Protein AF-A0A7S2LT55-F1 (afdb_monomer)

Nearest PDB structures (foldseek):
  4bwy-assembly1_H  TM=3.904E-01  e=9.537E+00  Pseudomonas phage phi8
  7a41-assembly1_A  TM=3.047E-01  e=5.004E+00  Homo sapiens
  7ak1-assembly1_A  TM=3.039E-01  e=8.994E+00  Homo sapiens
  6f7i-assembly1_A  TM=3.075E-01  e=8.994E+00  Homo sapiens

Sequence (227 aa):
ELIYSERFVLLVERMAAAPAQAAALHREEWTEPLLAVAGDTINSNLVNGLTKILQSVGLGFVSNQILLLGYMWKTGLTWTNNVKLILEATGGLDESVTLGSPVMPWAEGKAWLVAHTLFTPSADSERPVYLVDKPDPWKYVTQRVAGSPGASATTPACYSYVLGSAKASAPVPYVSASALPPDAQWVSQGILRSWCPCWSFKLTASARVGDFSTNEQGAADLPVVSC

Organism: NCBI:txid1333877

Foldseek 3Di:
DLLPFPLSVVLVVVCVVPVVCNVVSCCVQQQVLLVVVLVVVPPDPVLVVVCVVCVVVVNNVCSSVSSLVVSCVRVVDDPVNSVQSSCCRRRVDHPVPDDVDAGDPVQAQDKDKDKDKDFADAPVDWDWDAPDPDDDVQWTKTKHKYDPPTDHTIFIFIFIDHPPDPDDDRPDFRGPCPRDPQAIKIWIWTWHDDPPNVDIDIDIDIDGVRGCVVVVVVVVPDPPPDD

Solvent-accessible surface area (backbone atoms only — not comparable to full-atom values): 12965 Å² total; per-residue (Å²): 112,59,82,73,16,67,61,39,47,54,51,52,53,50,28,69,76,35,64,95,46,26,70,58,53,46,38,63,60,40,47,45,43,44,48,50,69,32,49,80,74,56,85,40,74,65,59,57,48,51,38,52,54,33,44,74,72,74,40,52,82,50,36,63,56,49,47,49,52,52,35,33,66,74,71,66,51,48,72,69,56,47,52,48,50,46,35,33,51,35,27,68,44,55,92,83,62,62,86,86,55,84,63,43,79,92,50,42,76,38,79,44,74,51,75,48,75,40,80,28,26,21,61,91,41,77,44,79,43,57,85,48,100,57,90,42,98,51,38,35,31,34,39,26,25,40,45,79,91,34,46,94,44,61,36,72,28,27,53,34,43,34,46,86,49,96,77,62,69,54,82,49,65,51,34,56,69,81,71,50,52,89,77,22,28,43,38,40,42,28,42,42,54,46,95,51,85,89,48,57,48,76,4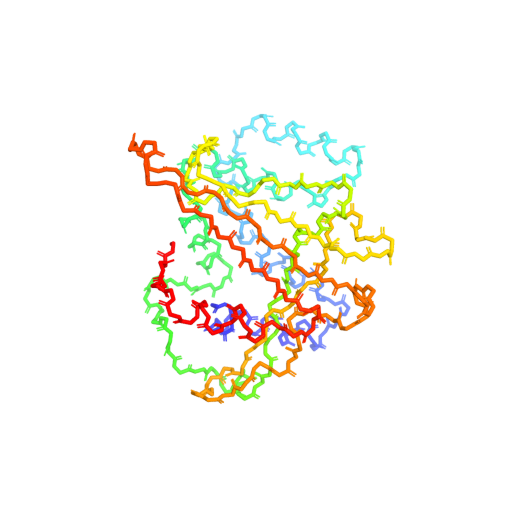5,78,49,73,35,50,69,69,48,54,64,76,60,50,60,60,54,73,73,46,80,85,76,80,127

Structure (mmCIF, N/CA/C/O backbone):
data_AF-A0A7S2LT55-F1
#
_entry.id   AF-A0A7S2LT55-F1
#
loop_
_atom_site.group_PDB
_atom_site.id
_atom_site.type_symbol
_atom_site.label_atom_id
_atom_site.label_alt_id
_atom_site.label_comp_id
_atom_site.label_asym_id
_atom_site.label_entity_id
_atom_site.label_seq_id
_atom_site.pdbx_PDB_ins_code
_atom_site.Cartn_x
_atom_site.Cartn_y
_atom_site.Cartn_z
_atom_site.occupancy
_atom_site.B_iso_or_equiv
_atom_site.auth_seq_id
_atom_site.auth_comp_id
_atom_site.auth_asym_id
_atom_site.auth_atom_id
_atom_site.pdbx_PDB_model_num
ATOM 1 N N . GLU A 1 1 ? -2.482 -2.851 9.936 1.00 60.31 1 GLU A N 1
ATOM 2 C CA . GLU A 1 1 ? -3.233 -2.293 11.084 1.00 60.31 1 GLU A CA 1
ATOM 3 C C . GLU A 1 1 ? -4.712 -2.650 11.053 1.00 60.31 1 GLU A C 1
ATOM 5 O O . GLU A 1 1 ? -5.172 -3.241 12.011 1.00 60.31 1 GLU A O 1
ATOM 10 N N . LEU A 1 2 ? -5.440 -2.431 9.952 1.00 69.94 2 LEU A N 1
ATOM 11 C CA . LEU A 1 2 ? -6.881 -2.756 9.859 1.00 69.94 2 LEU A CA 1
ATOM 12 C C . LEU A 1 2 ? -7.246 -4.224 10.125 1.00 69.94 2 LEU A C 1
ATOM 14 O O . LEU A 1 2 ? -8.321 -4.525 10.621 1.00 69.94 2 LEU A O 1
ATOM 18 N N . ILE A 1 3 ? -6.317 -5.133 9.853 1.00 65.44 3 ILE A N 1
ATOM 19 C CA . ILE A 1 3 ? -6.382 -6.560 10.202 1.00 65.44 3 ILE A CA 1
ATOM 20 C C . ILE A 1 3 ? -6.466 -6.837 11.715 1.00 65.44 3 ILE A C 1
ATOM 22 O O . ILE A 1 3 ? -6.852 -7.930 12.118 1.00 65.44 3 ILE A O 1
ATOM 26 N N . TYR A 1 4 ? -6.103 -5.860 12.545 1.00 66.44 4 TYR A N 1
ATOM 27 C CA . TYR A 1 4 ? -6.198 -5.911 14.003 1.00 66.44 4 TYR A CA 1
ATOM 28 C C . TYR A 1 4 ? -7.427 -5.143 14.524 1.00 66.44 4 TYR A C 1
ATOM 30 O O . TYR A 1 4 ? -7.672 -5.132 15.724 1.00 66.44 4 TYR A O 1
ATOM 38 N N . SER A 1 5 ? -8.212 -4.509 13.643 1.00 78.94 5 SER A N 1
ATOM 39 C CA . SER A 1 5 ? -9.431 -3.783 14.009 1.00 78.94 5 SER A CA 1
ATOM 40 C C . SER A 1 5 ? -10.638 -4.714 13.973 1.00 78.94 5 SER A C 1
ATOM 42 O O . SER A 1 5 ? -11.102 -5.090 12.898 1.00 78.94 5 SER A O 1
ATOM 44 N N . GLU A 1 6 ? -11.198 -5.036 15.139 1.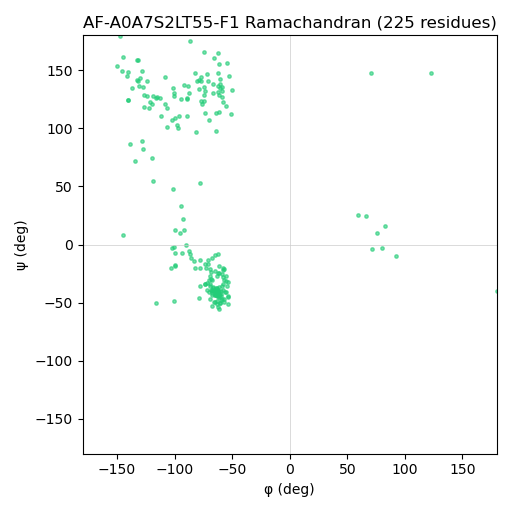00 82.12 6 GLU A N 1
ATOM 45 C CA . GLU A 1 6 ? -12.462 -5.782 15.233 1.00 82.12 6 GLU A CA 1
ATOM 46 C C . GLU A 1 6 ? -13.583 -5.089 14.441 1.00 82.12 6 GLU A C 1
ATOM 48 O O . GLU A 1 6 ? -14.317 -5.734 13.693 1.00 82.12 6 GLU A O 1
ATOM 53 N N . ARG A 1 7 ? -13.649 -3.753 14.510 1.00 85.06 7 ARG A N 1
ATOM 54 C CA . ARG A 1 7 ? -14.621 -2.946 13.763 1.00 85.06 7 ARG A CA 1
ATOM 55 C C . ARG A 1 7 ? -14.492 -3.134 12.250 1.00 85.06 7 ARG A C 1
ATOM 57 O O . ARG A 1 7 ? -15.495 -3.343 11.572 1.00 85.06 7 ARG A O 1
ATOM 64 N N . PHE A 1 8 ? -13.274 -3.072 11.711 1.00 85.00 8 PHE A N 1
ATOM 65 C CA . PHE A 1 8 ? -13.051 -3.260 10.277 1.00 85.00 8 PHE A CA 1
ATOM 66 C C . PHE A 1 8 ? -13.358 -4.693 9.833 1.00 85.00 8 PHE A C 1
ATOM 68 O O . PHE A 1 8 ? -13.904 -4.906 8.753 1.00 85.00 8 PHE A O 1
ATOM 75 N N . VAL A 1 9 ? -13.052 -5.678 10.675 1.00 82.81 9 VAL A N 1
ATOM 76 C CA . VAL A 1 9 ? -13.352 -7.089 10.404 1.00 82.81 9 VAL A CA 1
ATOM 77 C C . VAL A 1 9 ? -14.849 -7.317 10.300 1.00 82.81 9 VAL A C 1
ATOM 79 O O . VAL A 1 9 ? -15.304 -7.870 9.301 1.00 82.81 9 VAL A O 1
ATOM 82 N N . LEU A 1 10 ? -15.618 -6.811 11.264 1.00 87.44 10 LEU A N 1
ATOM 83 C CA . LEU A 1 10 ? -17.078 -6.889 11.241 1.00 87.44 10 LEU A CA 1
ATOM 84 C C . LEU A 1 10 ? -17.665 -6.228 9.987 1.00 87.44 10 LEU A C 1
ATOM 86 O O . LEU A 1 10 ? -18.603 -6.762 9.392 1.00 87.44 10 LEU A O 1
ATOM 90 N N . LEU A 1 11 ? -17.098 -5.101 9.544 1.00 89.12 11 LEU A N 1
ATOM 91 C CA . LEU A 1 11 ? -17.487 -4.468 8.284 1.00 89.12 11 LEU A CA 1
ATOM 92 C C . LEU A 1 11 ? -17.244 -5.405 7.089 1.00 89.12 11 LEU A C 1
ATOM 94 O O . LEU A 1 11 ? -18.155 -5.628 6.291 1.00 89.12 11 LEU A O 1
ATOM 98 N N . VAL A 1 12 ? -16.049 -5.992 6.973 1.00 84.88 12 VAL A N 1
ATOM 99 C CA . VAL A 1 12 ? -15.711 -6.922 5.881 1.00 84.88 12 VAL A CA 1
ATOM 100 C C . VAL A 1 12 ? -16.617 -8.156 5.897 1.00 84.88 12 VAL A C 1
ATOM 102 O O . VAL A 1 12 ? -17.120 -8.557 4.847 1.00 84.88 12 VAL A O 1
ATOM 105 N N . GLU A 1 13 ? -16.876 -8.736 7.069 1.00 86.50 13 GLU A N 1
ATOM 106 C CA . GLU A 1 13 ? -17.772 -9.885 7.224 1.00 86.50 13 GLU A CA 1
ATOM 107 C C . GLU A 1 13 ? -19.204 -9.551 6.793 1.00 86.50 13 GLU A C 1
ATOM 109 O O . GLU A 1 13 ? -19.826 -10.319 6.057 1.00 86.50 13 GLU A O 1
ATOM 114 N N . ARG A 1 14 ? -19.718 -8.371 7.162 1.00 90.56 14 ARG A N 1
ATOM 115 C CA . ARG A 1 14 ? -21.051 -7.908 6.744 1.00 90.56 14 ARG A CA 1
ATOM 116 C C . ARG A 1 14 ? -21.127 -7.629 5.246 1.00 90.56 14 ARG A C 1
ATOM 118 O O . ARG A 1 14 ? -22.116 -7.994 4.612 1.00 90.56 14 ARG A O 1
ATOM 125 N N . MET A 1 15 ? -20.084 -7.043 4.660 1.00 91.94 15 MET A N 1
ATOM 126 C CA . MET A 1 15 ? -19.990 -6.852 3.209 1.00 91.94 15 MET A CA 1
ATOM 127 C C . MET A 1 15 ? -19.963 -8.192 2.464 1.00 91.94 15 MET A C 1
ATOM 129 O O . MET A 1 15 ? -20.615 -8.328 1.429 1.00 91.94 15 MET A O 1
ATOM 133 N N . ALA A 1 16 ? -19.248 -9.187 2.995 1.00 83.56 16 ALA A N 1
ATOM 134 C CA . ALA A 1 16 ? -19.194 -10.531 2.426 1.00 83.56 16 ALA A CA 1
ATOM 135 C C . ALA A 1 16 ? -20.536 -11.272 2.558 1.00 83.56 16 ALA A C 1
ATOM 137 O O . ALA A 1 16 ? -20.953 -11.951 1.620 1.00 83.56 16 ALA A O 1
ATOM 138 N N . ALA A 1 17 ? -21.235 -11.110 3.686 1.00 90.31 17 ALA A N 1
ATOM 139 C CA . ALA A 1 17 ? -22.559 -11.686 3.912 1.00 90.31 17 ALA A CA 1
ATOM 140 C C . ALA A 1 17 ? -23.654 -11.039 3.041 1.00 90.31 17 ALA A C 1
ATOM 142 O O . ALA A 1 17 ? -24.639 -11.697 2.705 1.00 90.31 17 ALA A O 1
ATOM 143 N N . ALA A 1 18 ? -23.484 -9.771 2.643 1.00 94.19 18 ALA A N 1
ATOM 144 C CA . ALA A 1 18 ? -24.434 -9.035 1.810 1.00 94.19 18 ALA A CA 1
ATOM 145 C C . ALA A 1 18 ? -23.750 -8.264 0.656 1.00 94.19 18 ALA A C 1
ATOM 147 O O . ALA A 1 18 ? -23.744 -7.028 0.660 1.00 94.19 18 ALA A O 1
ATOM 148 N N . PRO A 1 19 ? -23.246 -8.945 -0.397 1.00 91.88 19 PRO A N 1
ATOM 149 C CA . PRO A 1 19 ? -22.471 -8.302 -1.466 1.00 91.88 19 PRO A CA 1
ATOM 150 C C . PRO A 1 19 ? -23.209 -7.170 -2.193 1.00 91.88 19 PRO A C 1
ATOM 152 O O . PRO A 1 19 ? -22.604 -6.164 -2.555 1.00 91.88 19 PRO A O 1
ATOM 155 N N . ALA A 1 20 ? -24.532 -7.286 -2.357 1.00 91.88 20 ALA A N 1
ATOM 156 C CA . ALA A 1 20 ? -25.362 -6.243 -2.968 1.00 91.88 20 ALA A CA 1
ATOM 157 C C . ALA A 1 20 ? -25.416 -4.942 -2.140 1.00 91.88 20 ALA A C 1
ATOM 159 O O . ALA A 1 20 ? -25.696 -3.878 -2.685 1.00 91.88 20 ALA A O 1
ATOM 160 N N . GLN A 1 21 ? -25.140 -5.020 -0.834 1.00 94.81 21 GLN A N 1
ATOM 161 C CA . GLN A 1 21 ? -25.102 -3.883 0.089 1.00 94.81 21 GLN A CA 1
ATOM 162 C C . GLN A 1 21 ? -23.670 -3.442 0.414 1.00 94.81 21 GLN A C 1
ATOM 164 O O . GLN A 1 21 ? -23.487 -2.444 1.106 1.00 94.81 21 GLN A O 1
ATOM 169 N N . ALA A 1 22 ? -22.648 -4.138 -0.095 1.00 86.75 22 ALA A N 1
ATOM 170 C CA . ALA A 1 22 ? -21.258 -3.921 0.292 1.00 86.75 22 ALA A CA 1
ATOM 171 C C . ALA A 1 22 ? -20.804 -2.465 0.095 1.00 86.75 22 ALA A C 1
ATOM 173 O O . ALA A 1 22 ? -20.149 -1.893 0.962 1.00 86.75 22 ALA A O 1
ATOM 174 N N . ALA A 1 23 ? -21.206 -1.836 -1.013 1.00 83.38 23 ALA A N 1
ATOM 175 C CA . ALA A 1 23 ? -20.890 -0.436 -1.281 1.00 83.38 23 ALA A CA 1
ATOM 176 C C . ALA A 1 23 ? -21.553 0.531 -0.281 1.00 83.38 23 ALA A C 1
ATOM 178 O O . ALA A 1 23 ? -20.926 1.508 0.125 1.00 83.38 23 ALA A O 1
ATOM 179 N N . ALA A 1 24 ? -22.800 0.261 0.123 1.00 90.19 24 ALA A N 1
ATOM 180 C CA . ALA A 1 24 ? -23.516 1.078 1.102 1.00 90.19 24 ALA A CA 1
ATOM 181 C C . ALA A 1 24 ? -22.897 0.927 2.499 1.00 90.19 24 ALA A C 1
ATOM 183 O O . ALA A 1 24 ? -22.569 1.931 3.120 1.00 90.19 24 ALA A O 1
ATOM 184 N N . LEU A 1 25 ? -22.626 -0.313 2.920 1.00 92.06 25 LEU A N 1
ATOM 185 C CA . LEU A 1 25 ? -21.965 -0.624 4.191 1.00 92.06 25 LEU A CA 1
ATOM 186 C C . LEU A 1 25 ? -20.580 0.028 4.290 1.00 92.06 25 LEU A C 1
ATOM 188 O O . LEU A 1 25 ? -20.268 0.692 5.273 1.00 92.06 25 LEU A O 1
ATOM 192 N N . HIS A 1 26 ? -19.756 -0.091 3.243 1.00 91.44 26 HIS A N 1
ATOM 193 C CA . HIS A 1 26 ? -18.446 0.562 3.209 1.00 91.44 26 HIS A CA 1
ATOM 194 C C . HIS A 1 26 ? -18.566 2.090 3.256 1.00 91.44 26 HIS A C 1
ATOM 196 O O . HIS A 1 26 ? -17.758 2.783 3.878 1.00 91.44 26 HIS A O 1
ATOM 202 N N . ARG A 1 27 ? -19.561 2.663 2.578 1.00 87.38 27 ARG A N 1
ATOM 203 C CA . ARG A 1 27 ? -19.780 4.106 2.635 1.00 87.38 27 ARG A CA 1
ATOM 204 C C . ARG A 1 27 ? -20.119 4.553 4.057 1.00 87.38 27 ARG A C 1
ATOM 206 O O . ARG A 1 27 ? -19.430 5.429 4.568 1.00 87.38 27 ARG A O 1
ATOM 213 N N . GLU A 1 28 ? -21.122 3.934 4.663 1.00 92.38 28 GLU A N 1
ATOM 214 C CA . GLU A 1 28 ? -21.649 4.278 5.986 1.00 92.38 28 GLU A CA 1
ATOM 215 C C . GLU A 1 28 ? -20.605 4.092 7.094 1.00 92.38 28 GLU A C 1
ATOM 217 O O . GLU A 1 28 ? -20.420 4.965 7.934 1.00 92.38 28 GLU A O 1
ATOM 222 N N . GLU A 1 29 ? -19.875 2.976 7.090 1.00 90.88 29 GLU A N 1
ATOM 223 C CA . GLU A 1 29 ? -19.061 2.593 8.252 1.00 90.88 29 GLU A CA 1
ATOM 224 C C . GLU A 1 29 ? -17.579 2.941 8.123 1.00 90.88 29 GLU A C 1
ATOM 226 O O . GLU A 1 29 ? -16.879 2.996 9.136 1.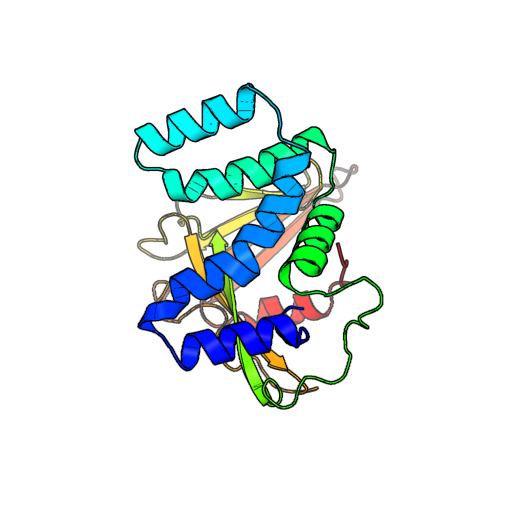00 90.88 29 GLU A O 1
ATOM 231 N N . TRP A 1 30 ? -17.107 3.205 6.901 1.00 88.12 30 TRP A N 1
ATOM 232 C CA . TRP A 1 30 ? -15.717 3.570 6.628 1.00 88.12 30 TRP A CA 1
ATOM 233 C C . TRP A 1 30 ? -15.578 4.984 6.067 1.00 88.12 30 TRP A C 1
ATOM 235 O O . TRP A 1 30 ? -14.774 5.780 6.546 1.00 88.12 30 TRP A O 1
ATOM 245 N N . THR A 1 31 ? -16.357 5.315 5.037 1.00 84.75 31 THR A N 1
ATOM 246 C CA . THR A 1 31 ? -16.153 6.564 4.287 1.00 84.75 31 THR A CA 1
ATOM 247 C C . THR A 1 31 ? -16.735 7.769 5.023 1.00 84.75 31 THR A C 1
ATOM 249 O O . THR A 1 31 ? -16.070 8.793 5.139 1.00 84.75 31 THR A O 1
ATOM 252 N N . GLU A 1 32 ? -17.958 7.662 5.536 1.00 87.12 32 GLU A N 1
ATOM 253 C CA . GLU A 1 32 ? -18.649 8.759 6.218 1.00 87.12 32 GLU A CA 1
ATOM 254 C C . GLU A 1 32 ? -17.986 9.177 7.540 1.00 87.12 32 GLU A C 1
ATOM 256 O O . GLU A 1 32 ? -17.830 10.382 7.727 1.00 87.12 32 GLU A O 1
ATOM 261 N N . PRO A 1 33 ? -17.480 8.270 8.402 1.00 87.81 33 PRO A N 1
ATOM 262 C CA . PRO A 1 33 ? -16.717 8.659 9.589 1.00 87.81 33 PRO A CA 1
ATOM 263 C C . PRO A 1 33 ? -15.460 9.462 9.247 1.00 87.81 33 PRO A C 1
ATOM 265 O O . PRO A 1 33 ? -15.197 10.491 9.863 1.00 87.81 33 PRO A O 1
ATOM 268 N N . LEU A 1 34 ? -14.716 9.048 8.216 1.00 83.12 34 LEU A N 1
ATOM 269 C CA . LEU A 1 34 ? -13.543 9.790 7.752 1.00 83.12 34 LEU A CA 1
ATOM 270 C C . LEU A 1 34 ? -13.926 11.175 7.212 1.00 83.12 34 LEU A C 1
ATOM 272 O O . LEU A 1 34 ? -13.269 12.176 7.506 1.00 83.12 34 LEU A O 1
ATOM 276 N N . LEU A 1 35 ? -15.004 11.240 6.428 1.00 80.69 35 LEU A N 1
ATOM 277 C CA . LEU A 1 35 ? -15.515 12.499 5.895 1.00 80.69 35 LEU A CA 1
ATOM 278 C C . LEU A 1 35 ? -16.080 13.411 6.984 1.00 80.69 35 LEU A C 1
ATOM 280 O O . LEU A 1 35 ? -15.983 14.620 6.822 1.00 80.69 35 LEU A O 1
ATOM 284 N N . ALA A 1 36 ? -16.629 12.880 8.077 1.00 83.38 36 ALA A N 1
ATOM 285 C CA . ALA A 1 36 ? -17.110 13.677 9.202 1.00 83.38 36 ALA A CA 1
ATOM 286 C C . ALA A 1 36 ? -15.954 14.421 9.887 1.00 83.38 36 ALA A C 1
ATOM 288 O O . ALA A 1 36 ? -16.048 15.625 10.117 1.00 83.38 36 ALA A O 1
ATOM 289 N N . VAL A 1 37 ? -14.818 13.743 10.096 1.00 77.38 37 VAL A N 1
ATOM 290 C CA . VAL A 1 37 ? -13.612 14.363 10.672 1.00 77.38 37 VAL A CA 1
ATOM 291 C C . VAL A 1 37 ? -13.066 15.484 9.777 1.00 77.38 37 VAL A C 1
ATOM 293 O O . VAL A 1 37 ? -12.678 16.553 10.254 1.00 77.38 37 VAL A O 1
ATOM 296 N N . ALA A 1 38 ? -13.079 15.270 8.461 1.00 72.31 38 ALA A N 1
ATOM 297 C CA . ALA A 1 38 ? -12.711 16.294 7.488 1.00 72.31 38 ALA A CA 1
ATOM 298 C C . ALA A 1 38 ? -13.759 17.428 7.400 1.00 72.31 38 ALA A C 1
ATOM 300 O O . ALA A 1 38 ? -13.405 18.605 7.305 1.00 72.31 38 ALA A O 1
ATOM 301 N N . GLY A 1 39 ? -15.047 17.091 7.441 1.00 65.94 39 GLY A N 1
ATOM 302 C CA . GLY A 1 39 ? -16.183 17.970 7.159 1.00 65.94 39 GLY A CA 1
ATOM 303 C C . GLY A 1 39 ? -16.302 19.151 8.116 1.00 65.94 39 GLY A C 1
ATOM 304 O O . GLY A 1 39 ? -16.467 20.282 7.657 1.00 65.94 39 GLY A O 1
ATOM 305 N N . ASP A 1 40 ? -16.096 18.927 9.415 1.00 65.06 40 ASP A N 1
ATOM 306 C CA . ASP A 1 40 ? -16.160 19.991 10.430 1.00 65.06 40 ASP A CA 1
ATOM 307 C C . ASP A 1 40 ? -15.098 21.077 10.214 1.00 65.06 40 ASP A C 1
ATOM 309 O O . ASP A 1 40 ? -15.269 22.245 10.574 1.00 65.06 40 ASP A O 1
ATOM 313 N N . THR A 1 41 ? -14.002 20.719 9.549 1.00 58.72 41 THR A N 1
ATOM 314 C CA . THR A 1 41 ? -12.867 21.616 9.336 1.00 58.72 41 THR A CA 1
ATOM 315 C C . THR A 1 41 ? -12.873 22.244 7.942 1.00 58.72 41 THR A C 1
ATOM 317 O O . THR A 1 41 ? -12.268 23.302 7.737 1.00 58.72 41 THR A O 1
ATOM 320 N N . ILE A 1 42 ? -13.603 21.675 6.980 1.00 59.38 42 ILE A N 1
ATOM 321 C CA . ILE A 1 42 ? -13.668 22.144 5.589 1.00 59.38 42 ILE A CA 1
ATOM 322 C C . ILE A 1 42 ? -14.958 22.940 5.311 1.00 59.38 42 ILE A C 1
ATOM 324 O O . ILE A 1 42 ? -15.593 22.814 4.272 1.00 59.38 42 ILE A O 1
ATOM 328 N N . ASN A 1 43 ? -15.315 23.889 6.175 1.00 60.25 43 ASN A N 1
ATOM 329 C CA . ASN A 1 43 ? -16.222 24.981 5.786 1.00 60.25 43 ASN A CA 1
ATOM 330 C C . ASN A 1 43 ? -15.478 26.052 4.962 1.00 60.25 43 ASN A C 1
ATOM 332 O O . ASN A 1 43 ? -15.456 27.231 5.307 1.00 60.25 43 ASN A O 1
ATOM 336 N N . SER A 1 44 ? -14.787 25.645 3.890 1.00 62.84 44 SER A N 1
ATOM 337 C CA . SER A 1 44 ? -14.067 26.565 3.003 1.00 62.84 44 SER A CA 1
ATOM 338 C C . SER A 1 44 ? -14.725 26.601 1.624 1.00 62.84 44 SER A C 1
ATOM 340 O O . SER A 1 44 ? -14.918 25.578 0.963 1.00 62.84 44 SER A O 1
ATOM 342 N N . ASN A 1 45 ? -15.059 27.809 1.164 1.00 68.56 45 ASN A N 1
ATOM 343 C CA . ASN A 1 45 ? -15.635 28.044 -0.164 1.00 68.56 45 ASN A CA 1
ATOM 344 C C . ASN A 1 45 ? -14.762 27.467 -1.295 1.00 68.56 45 ASN A C 1
ATOM 346 O O . ASN A 1 45 ? -15.283 27.088 -2.342 1.00 68.56 45 ASN A O 1
ATOM 350 N N . LEU A 1 46 ? -13.448 27.356 -1.066 1.00 65.06 46 LEU A N 1
ATOM 351 C CA . LEU A 1 46 ? -12.483 26.804 -2.013 1.00 65.06 46 LEU A CA 1
ATOM 352 C C . LEU A 1 46 ? -12.720 25.309 -2.267 1.00 65.06 46 LEU A C 1
ATOM 354 O O . LEU A 1 46 ? -12.805 24.888 -3.419 1.00 65.06 46 LEU A O 1
ATOM 358 N N . VAL A 1 47 ? -12.862 24.506 -1.208 1.00 66.38 47 VAL A N 1
ATOM 359 C CA . VAL A 1 47 ? -13.014 23.050 -1.349 1.00 66.38 47 VAL A CA 1
ATOM 360 C C . VAL A 1 47 ? -14.406 22.688 -1.864 1.00 66.38 47 VAL A C 1
ATOM 362 O O . VAL A 1 47 ? -14.541 21.791 -2.696 1.00 66.38 47 VAL A O 1
ATOM 365 N N . ASN A 1 48 ? -15.427 23.453 -1.474 1.00 70.69 48 ASN A N 1
ATOM 366 C CA . ASN A 1 48 ? -16.764 23.337 -2.055 1.00 70.69 48 ASN A CA 1
ATOM 367 C C . ASN A 1 48 ? -16.771 23.691 -3.554 1.00 70.69 48 ASN A C 1
ATOM 369 O O . ASN A 1 48 ? -17.453 23.031 -4.338 1.00 70.69 48 ASN A O 1
ATOM 373 N N . GLY A 1 49 ? -15.989 24.694 -3.971 1.00 70.12 49 GLY A N 1
ATOM 374 C CA . GLY A 1 49 ? -15.807 25.055 -5.380 1.00 70.12 49 GLY A CA 1
ATOM 375 C C . GLY A 1 49 ? -15.105 23.960 -6.188 1.00 70.12 49 GLY A C 1
ATOM 376 O O . GLY A 1 49 ? -15.617 23.536 -7.222 1.00 70.12 49 GLY A O 1
ATOM 377 N N . LEU A 1 50 ? -13.980 23.445 -5.686 1.00 69.06 50 LEU A N 1
ATOM 378 C CA . LEU A 1 50 ? -13.225 22.351 -6.310 1.00 69.06 50 LEU A CA 1
ATOM 379 C C . LEU A 1 50 ? -14.056 21.067 -6.415 1.00 69.06 50 LEU A C 1
ATOM 381 O O . LEU A 1 50 ? -14.096 20.448 -7.474 1.00 69.06 50 LEU A O 1
ATOM 385 N N . THR A 1 51 ? -14.784 20.710 -5.356 1.00 69.62 51 THR A N 1
ATOM 386 C CA . THR A 1 51 ? -15.672 19.538 -5.342 1.00 69.62 51 THR A CA 1
ATOM 387 C C . THR A 1 51 ? -16.756 19.638 -6.413 1.00 69.62 51 THR A C 1
ATOM 389 O O . THR A 1 51 ? -16.965 18.681 -7.157 1.00 69.62 51 THR A O 1
ATOM 392 N N . LYS A 1 52 ? -17.396 20.806 -6.560 1.00 75.88 52 LYS A N 1
ATOM 393 C CA . LYS A 1 52 ? -18.405 21.041 -7.607 1.00 75.88 52 LYS A CA 1
ATOM 394 C C . LYS A 1 52 ? -17.823 20.938 -9.018 1.00 75.88 52 LYS A C 1
ATOM 396 O O . LYS A 1 52 ? -18.471 20.364 -9.888 1.00 75.88 52 LYS A O 1
ATOM 401 N N . ILE A 1 53 ? -16.609 21.450 -9.239 1.00 74.62 53 ILE A N 1
ATOM 402 C CA . ILE A 1 53 ? -15.911 21.347 -10.532 1.00 74.62 53 ILE A CA 1
ATOM 403 C C . ILE A 1 53 ? -15.575 19.886 -10.855 1.00 74.62 53 ILE A C 1
ATOM 405 O O . ILE A 1 53 ? -15.783 19.432 -11.972 1.00 74.62 53 ILE A O 1
ATOM 409 N N . LEU A 1 54 ? -15.087 19.117 -9.883 1.00 74.88 54 LEU A N 1
ATOM 410 C CA . LEU A 1 54 ? -14.736 17.709 -10.096 1.00 74.88 54 LE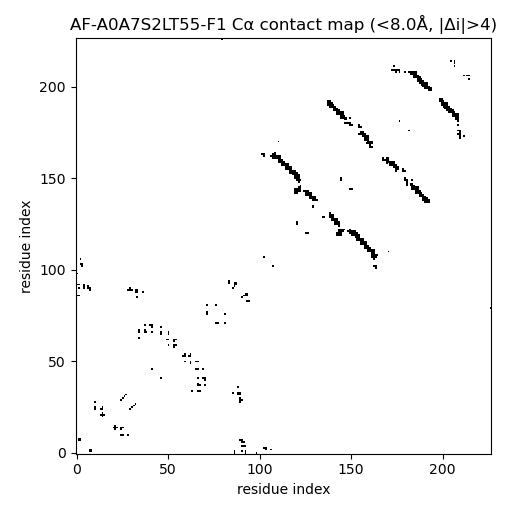U A CA 1
ATOM 411 C C . LEU A 1 54 ? -15.964 16.849 -10.372 1.00 74.88 54 LEU A C 1
ATOM 413 O O . LEU A 1 54 ? -15.929 15.974 -11.234 1.00 74.88 54 LEU A O 1
ATOM 417 N N . GLN A 1 55 ? -17.064 17.125 -9.674 1.00 76.88 55 GLN A N 1
ATOM 418 C CA . GLN A 1 55 ? -18.344 16.483 -9.942 1.00 76.88 55 GLN A CA 1
ATOM 419 C C . GLN A 1 55 ? -18.857 16.821 -11.347 1.00 76.88 55 GLN A C 1
ATOM 421 O O . GLN A 1 55 ? -19.327 15.920 -12.040 1.00 76.88 55 GLN A O 1
ATOM 426 N N . SER A 1 56 ? -18.717 18.072 -11.807 1.00 77.88 56 SER A N 1
ATOM 427 C CA . SER A 1 56 ? -19.183 18.472 -13.141 1.00 77.88 56 SER A CA 1
ATOM 428 C C . SER A 1 56 ? -18.371 17.868 -14.292 1.00 77.88 56 SER A C 1
ATOM 430 O O . SER A 1 56 ? -18.901 17.754 -15.395 1.00 77.88 56 SER A O 1
ATOM 432 N N . VAL A 1 57 ? -17.132 17.423 -14.048 1.00 80.56 57 VAL A N 1
ATOM 433 C CA . VAL A 1 57 ? -16.296 16.710 -15.038 1.00 80.56 57 VAL A CA 1
ATOM 434 C C . VAL A 1 57 ? -16.289 15.185 -14.858 1.00 80.56 57 VAL A C 1
ATOM 436 O O . VAL A 1 57 ? -15.458 14.497 -15.446 1.00 80.56 57 VAL A O 1
ATOM 439 N N . GLY A 1 58 ? -17.196 14.631 -14.044 1.00 72.38 58 GLY A N 1
ATOM 440 C CA . GLY A 1 58 ? -17.318 13.181 -13.840 1.00 72.38 58 GLY A CA 1
ATOM 441 C C . GLY A 1 58 ? -16.235 12.559 -12.947 1.00 72.38 58 GLY A C 1
ATOM 442 O O . GLY A 1 58 ? -16.164 11.340 -12.821 1.00 72.38 58 GLY A O 1
ATOM 443 N N . LEU A 1 59 ? -15.420 13.373 -12.272 1.00 73.81 59 LEU A N 1
ATOM 444 C CA . LEU A 1 59 ? -14.371 12.947 -11.337 1.00 73.81 59 LEU A CA 1
ATOM 445 C C . LEU A 1 59 ? -14.863 12.938 -9.881 1.00 73.81 59 LEU A C 1
ATOM 447 O O . LEU A 1 59 ? -14.100 13.189 -8.949 1.00 73.81 59 LEU A O 1
ATOM 451 N N . GLY A 1 60 ? -16.143 12.625 -9.662 1.00 65.25 60 GLY A N 1
ATOM 452 C CA . GLY A 1 60 ? -16.752 12.592 -8.327 1.00 65.25 60 GLY A CA 1
ATOM 453 C C . GLY A 1 60 ? -16.071 11.617 -7.357 1.00 65.25 60 GLY A C 1
ATOM 454 O O . GLY A 1 60 ? -16.079 11.848 -6.158 1.00 65.25 60 GLY A O 1
ATOM 455 N N . PHE A 1 61 ? -15.400 10.571 -7.845 1.00 64.88 61 PHE A N 1
ATOM 456 C CA . PHE A 1 61 ? -14.620 9.671 -6.985 1.00 64.88 61 PHE A CA 1
ATOM 457 C C . PHE A 1 61 ? -13.370 10.344 -6.382 1.00 64.88 61 PHE A C 1
ATOM 459 O O . PHE A 1 61 ? -12.892 9.936 -5.325 1.00 64.88 61 PHE A O 1
ATOM 466 N N . VAL A 1 62 ? -12.854 11.398 -7.023 1.00 67.69 62 VAL A N 1
ATOM 467 C CA . VAL A 1 62 ? -11.682 12.159 -6.566 1.00 67.69 62 VAL A CA 1
ATOM 468 C C . VAL A 1 62 ? -12.073 13.192 -5.505 1.00 67.69 62 VAL A C 1
ATOM 470 O O . VAL A 1 62 ? -11.227 13.614 -4.718 1.00 67.69 62 VAL A O 1
ATOM 473 N N . SER A 1 63 ? -13.352 13.583 -5.417 1.00 68.81 63 SER A N 1
ATOM 474 C CA . SER A 1 63 ? -13.773 14.637 -4.485 1.00 68.81 63 SER A CA 1
ATOM 475 C C . SER A 1 63 ? -13.515 14.276 -3.024 1.00 68.81 63 SER A C 1
ATOM 477 O O . SER A 1 63 ? -13.089 15.135 -2.260 1.00 68.81 63 SER A O 1
ATOM 479 N N . ASN A 1 64 ? -13.690 13.007 -2.643 1.00 68.25 64 ASN A N 1
ATOM 480 C CA . ASN A 1 64 ? -13.424 12.552 -1.274 1.00 68.25 64 ASN A CA 1
ATOM 481 C C . ASN A 1 64 ? -11.929 12.619 -0.929 1.00 68.25 64 ASN A C 1
ATOM 483 O O . ASN A 1 64 ? -11.570 13.021 0.175 1.00 68.25 64 ASN A O 1
ATOM 487 N N . GLN A 1 65 ? -11.050 12.299 -1.886 1.00 70.06 65 GLN A N 1
ATOM 488 C CA . GLN A 1 65 ? -9.605 12.441 -1.687 1.00 70.06 65 GLN A CA 1
ATOM 489 C C . GLN A 1 65 ? -9.188 13.911 -1.606 1.00 70.06 65 GLN A C 1
ATOM 491 O O . GLN A 1 65 ? -8.321 14.265 -0.816 1.00 70.06 65 GLN A O 1
ATOM 496 N N . ILE A 1 66 ? -9.836 14.785 -2.374 1.00 72.50 66 ILE A N 1
ATOM 497 C CA . ILE A 1 66 ? -9.557 16.224 -2.355 1.00 72.50 66 ILE A CA 1
ATOM 498 C C . ILE A 1 66 ? -10.063 16.892 -1.078 1.00 72.50 66 ILE A C 1
ATOM 500 O O . ILE A 1 66 ? -9.401 17.800 -0.578 1.00 72.50 66 ILE A O 1
ATOM 504 N N . LEU A 1 67 ? -11.168 16.414 -0.501 1.00 72.38 67 LEU A N 1
ATOM 505 C CA . LEU A 1 67 ? -11.596 16.818 0.838 1.00 72.38 67 LEU A CA 1
ATOM 506 C C . LEU A 1 67 ? -10.527 16.453 1.875 1.00 72.38 67 LEU A C 1
ATOM 508 O O . LEU A 1 67 ? -10.081 17.325 2.615 1.00 72.38 67 LEU A O 1
ATOM 512 N N . LEU A 1 68 ? -10.043 15.209 1.874 1.00 72.62 68 LEU A N 1
ATOM 513 C CA . LEU A 1 68 ? -9.015 14.763 2.817 1.00 72.62 68 LEU A CA 1
ATOM 514 C C . LEU A 1 68 ? -7.681 15.514 2.638 1.00 72.62 68 LEU A C 1
ATOM 516 O O . LEU A 1 68 ? -7.096 15.978 3.613 1.00 72.62 68 LEU A O 1
ATOM 520 N N . LEU A 1 69 ? -7.231 15.719 1.398 1.00 72.88 69 LEU A N 1
ATOM 521 C CA . LEU A 1 69 ? -6.033 16.515 1.101 1.00 72.88 69 LEU A CA 1
ATOM 522 C C . LEU A 1 69 ? -6.205 17.985 1.509 1.00 72.88 69 LEU A C 1
ATOM 524 O O . LEU A 1 69 ? -5.288 18.588 2.063 1.00 72.88 69 LEU A O 1
ATOM 528 N N . GLY A 1 70 ? -7.385 18.563 1.270 1.00 72.06 70 GLY A N 1
ATOM 529 C CA . GLY A 1 70 ? -7.720 19.921 1.694 1.00 72.06 70 GLY A CA 1
ATOM 530 C C . GLY A 1 70 ? -7.746 20.067 3.216 1.00 72.06 70 GLY A C 1
ATOM 531 O O . GLY A 1 70 ? -7.283 21.082 3.739 1.00 72.06 70 GLY A O 1
ATOM 532 N N . TYR A 1 71 ? -8.230 19.045 3.926 1.00 73.56 71 TYR A N 1
ATOM 533 C CA . TYR A 1 71 ? -8.155 18.961 5.380 1.00 73.56 71 TYR A CA 1
ATOM 534 C C . TYR A 1 71 ? -6.706 18.953 5.854 1.00 73.56 71 TYR A C 1
ATOM 536 O O . TYR A 1 71 ? -6.334 19.855 6.600 1.00 73.56 71 TYR A O 1
ATOM 544 N N . MET A 1 72 ? -5.882 18.022 5.353 1.00 76.81 72 MET A N 1
ATOM 545 C CA . MET A 1 72 ? -4.461 17.928 5.705 1.00 76.81 72 MET A CA 1
ATOM 546 C C . MET A 1 72 ? -3.722 19.250 5.486 1.00 76.81 72 MET A C 1
ATOM 548 O O . MET A 1 72 ? -2.977 19.702 6.354 1.00 76.81 72 MET A O 1
ATOM 552 N N . TRP A 1 73 ? -3.959 19.893 4.339 1.00 72.88 73 TRP A N 1
ATOM 553 C CA . TRP A 1 73 ? -3.345 21.175 4.007 1.00 72.88 73 TRP A CA 1
ATOM 554 C C . TRP A 1 73 ? -3.756 22.281 4.984 1.00 72.88 73 TRP A C 1
ATOM 556 O O . TRP A 1 73 ? -2.919 23.069 5.418 1.00 72.88 73 TRP A O 1
ATOM 566 N N . LYS A 1 74 ? -5.044 22.355 5.342 1.00 74.50 74 LYS A N 1
ATOM 567 C CA . LYS A 1 74 ? -5.569 23.397 6.234 1.00 74.50 74 LYS A CA 1
ATOM 568 C C . LYS A 1 74 ? -5.119 23.210 7.683 1.00 74.50 74 LYS A C 1
ATOM 570 O O . LYS A 1 74 ? -4.858 24.200 8.360 1.00 74.50 74 LYS A O 1
ATOM 575 N N . THR A 1 75 ? -5.071 21.974 8.168 1.00 75.12 75 THR A N 1
ATOM 576 C CA . THR A 1 75 ? -4.698 21.662 9.555 1.00 75.12 75 THR A CA 1
ATOM 577 C C . THR A 1 75 ? -3.194 21.536 9.757 1.0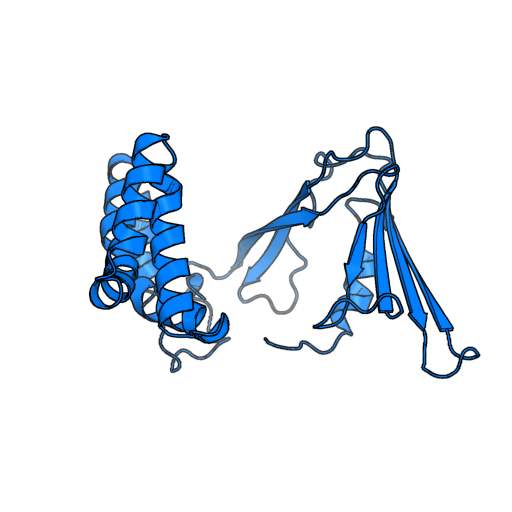0 75.12 75 THR A C 1
ATOM 579 O O . THR A 1 75 ? -2.742 21.503 10.898 1.00 75.12 75 THR A O 1
ATOM 582 N N . GLY A 1 76 ? -2.414 21.471 8.674 1.00 78.50 76 GLY A N 1
ATOM 583 C CA . GLY A 1 76 ? -0.982 21.201 8.747 1.00 78.50 76 GLY A CA 1
ATOM 584 C C . GLY A 1 76 ? -0.681 19.787 9.247 1.00 78.50 76 GLY A C 1
ATOM 585 O O . GLY A 1 76 ? 0.385 19.559 9.819 1.00 78.50 76 GLY A O 1
ATOM 586 N N . LEU A 1 77 ? -1.616 18.843 9.074 1.00 80.25 77 LEU A N 1
ATOM 587 C CA . LEU A 1 77 ? -1.392 17.451 9.453 1.00 80.25 77 LEU A CA 1
ATOM 588 C C . LEU A 1 77 ? -0.218 16.882 8.658 1.00 80.25 77 LEU A C 1
ATOM 590 O O . LEU A 1 77 ? -0.184 16.928 7.427 1.00 80.25 77 LEU A O 1
ATOM 594 N N . THR A 1 78 ? 0.731 16.291 9.378 1.00 81.75 78 THR A N 1
ATOM 595 C CA . THR A 1 78 ? 1.750 15.434 8.774 1.00 81.75 78 THR A CA 1
ATOM 596 C C . THR A 1 78 ? 1.093 14.178 8.200 1.00 81.75 78 THR A C 1
ATOM 598 O O . THR A 1 78 ? -0.013 13.805 8.600 1.00 81.75 78 THR A O 1
ATOM 601 N N . TRP A 1 79 ? 1.780 13.487 7.285 1.00 76.38 79 TRP A N 1
ATOM 602 C CA . TRP A 1 79 ? 1.304 12.195 6.779 1.00 76.38 79 TRP A CA 1
ATOM 603 C C . TRP A 1 79 ? 1.022 11.210 7.922 1.00 76.38 79 TRP A C 1
ATOM 605 O O . TRP A 1 79 ? -0.051 10.617 7.962 1.00 76.38 79 TRP A O 1
ATOM 615 N N . THR A 1 80 ? 1.927 11.128 8.901 1.00 75.94 80 THR A N 1
ATOM 616 C CA . THR A 1 80 ? 1.782 10.287 10.095 1.00 75.94 80 THR A CA 1
ATOM 617 C C . THR A 1 80 ? 0.503 10.610 10.871 1.00 75.94 80 THR A C 1
ATOM 619 O O . THR A 1 80 ? -0.280 9.710 11.157 1.00 75.94 80 THR A O 1
ATOM 622 N N . ASN A 1 81 ? 0.229 11.888 11.158 1.00 78.94 81 ASN A N 1
ATOM 623 C CA . ASN A 1 81 ? -0.976 12.270 11.902 1.00 78.94 81 ASN A CA 1
ATOM 624 C C . ASN A 1 81 ? -2.260 12.065 11.085 1.00 78.94 81 ASN A C 1
ATOM 626 O O . ASN A 1 81 ? -3.303 11.757 11.652 1.00 78.94 81 ASN A O 1
ATOM 630 N N . ASN A 1 82 ? -2.191 12.195 9.759 1.00 81.25 82 ASN A N 1
ATOM 631 C CA . ASN A 1 82 ? -3.314 11.869 8.886 1.00 81.25 82 ASN A CA 1
ATOM 632 C C . ASN A 1 82 ? -3.619 10.364 8.881 1.00 81.25 82 ASN A C 1
ATOM 634 O O . ASN A 1 82 ? -4.780 9.978 8.963 1.00 81.25 82 ASN A O 1
ATOM 638 N N . VAL A 1 83 ? -2.592 9.511 8.818 1.00 81.12 83 VAL A N 1
ATOM 639 C CA . VAL A 1 83 ? -2.767 8.054 8.913 1.00 81.12 83 VAL A CA 1
ATOM 640 C C . VAL A 1 83 ? -3.378 7.675 10.262 1.00 81.12 83 VAL A C 1
ATOM 642 O O . VAL A 1 83 ? -4.362 6.942 10.271 1.00 81.12 83 VAL A O 1
ATOM 645 N N . LYS A 1 84 ? -2.888 8.240 11.375 1.00 82.25 84 LYS A N 1
ATOM 646 C CA . LYS A 1 84 ? -3.479 8.046 12.715 1.00 82.25 84 LYS A CA 1
ATOM 647 C C . LYS A 1 84 ? -4.963 8.390 12.738 1.00 82.25 84 LYS A C 1
ATOM 649 O O . LYS A 1 84 ? -5.785 7.564 13.106 1.00 82.25 84 LYS A O 1
ATOM 654 N N . LEU A 1 85 ? -5.305 9.575 12.243 1.00 84.00 85 LEU A N 1
ATOM 655 C CA . LEU A 1 85 ? -6.681 10.051 12.183 1.00 84.00 85 LEU A CA 1
ATOM 656 C C . LEU A 1 85 ? -7.585 9.136 11.349 1.00 84.00 85 LEU A C 1
ATOM 658 O O . LEU A 1 85 ? -8.722 8.886 11.740 1.00 84.00 85 LEU A O 1
ATOM 662 N N . ILE A 1 86 ? -7.093 8.607 10.223 1.00 83.25 86 ILE A N 1
ATOM 663 C CA . ILE A 1 86 ? -7.838 7.620 9.430 1.00 83.25 86 ILE A CA 1
ATOM 664 C C . ILE A 1 86 ? -8.066 6.352 10.257 1.00 83.25 86 ILE A C 1
ATOM 666 O O . ILE A 1 86 ? -9.199 5.897 10.365 1.00 83.25 86 ILE A O 1
ATOM 670 N N . LEU A 1 87 ? -7.012 5.794 10.853 1.00 84.44 87 LEU A N 1
ATOM 671 C CA . LEU A 1 87 ? -7.077 4.549 11.622 1.00 84.44 87 LEU A CA 1
ATOM 672 C C . LEU A 1 87 ? -8.000 4.658 12.840 1.00 84.44 87 LEU A C 1
ATOM 674 O O . LEU A 1 87 ? -8.768 3.732 13.100 1.00 84.44 87 LEU A O 1
ATOM 678 N N . GLU A 1 88 ? -7.980 5.790 13.537 1.00 86.31 88 GLU A N 1
ATOM 679 C CA . GLU A 1 88 ? -8.873 6.082 14.656 1.00 86.31 88 GLU A CA 1
ATOM 680 C C . GLU A 1 88 ? -10.321 6.230 14.177 1.00 86.31 88 GLU A C 1
ATOM 682 O O . GLU A 1 88 ? -11.219 5.540 14.666 1.00 86.31 88 GLU A O 1
ATOM 687 N N . ALA A 1 89 ? -10.563 7.084 13.177 1.00 85.75 89 ALA A N 1
ATOM 688 C CA . ALA A 1 89 ? -11.914 7.404 12.719 1.00 85.75 89 ALA A CA 1
ATOM 689 C C . ALA A 1 89 ? -12.628 6.200 12.085 1.00 85.75 89 ALA A C 1
ATOM 691 O O . ALA A 1 89 ? -13.828 5.991 12.304 1.00 85.75 89 ALA A O 1
ATOM 692 N N . THR A 1 90 ? -11.901 5.402 11.298 1.00 84.19 90 THR A N 1
ATOM 693 C CA . THR A 1 90 ? -12.481 4.293 10.533 1.00 84.19 90 THR A CA 1
ATOM 694 C C . THR A 1 90 ? -12.250 2.946 11.206 1.00 84.19 90 THR A C 1
ATOM 696 O O . THR A 1 90 ? -13.189 2.174 11.395 1.00 84.19 90 THR A O 1
ATOM 699 N N . GLY A 1 91 ? -11.011 2.670 11.607 1.00 80.81 91 GLY A N 1
ATOM 700 C CA . GLY A 1 91 ? -10.611 1.416 12.232 1.00 80.81 91 GLY A CA 1
ATOM 701 C C . GLY A 1 91 ? -10.883 1.357 13.734 1.00 80.81 91 GLY A C 1
ATOM 702 O O . GLY A 1 91 ? -10.828 0.266 14.296 1.00 80.81 91 GLY A O 1
ATOM 703 N N . GLY A 1 92 ? -11.173 2.478 14.403 1.00 81.94 92 GLY A N 1
ATOM 704 C CA . GLY A 1 92 ? -11.233 2.512 15.869 1.00 81.94 92 GLY A CA 1
ATOM 705 C C . GLY A 1 92 ? -9.908 2.105 16.520 1.00 81.94 92 GLY A C 1
ATOM 706 O O . GLY A 1 92 ? -9.913 1.568 17.622 1.00 81.94 92 GLY A O 1
ATOM 707 N N . LEU A 1 93 ? -8.794 2.276 15.803 1.00 82.19 93 LEU A N 1
ATOM 708 C CA . LEU A 1 93 ? -7.458 1.931 16.270 1.00 82.19 93 LEU A CA 1
ATOM 709 C C . LEU A 1 93 ? -6.803 3.202 16.803 1.00 82.19 93 LEU A C 1
ATOM 711 O O . LEU A 1 93 ? -6.373 4.036 16.010 1.00 82.19 93 LEU A O 1
ATOM 715 N N . ASP A 1 94 ? -6.759 3.348 18.123 1.00 82.38 94 ASP A N 1
ATOM 716 C CA . ASP A 1 94 ? -5.996 4.410 18.778 1.00 82.38 94 ASP A CA 1
ATOM 717 C C . ASP A 1 94 ? -4.532 3.988 19.012 1.00 82.38 94 ASP A C 1
ATOM 719 O O . ASP A 1 94 ? -4.126 2.850 18.751 1.00 82.38 94 ASP A O 1
ATOM 723 N N . GLU A 1 95 ? -3.714 4.910 19.520 1.00 75.62 95 GLU A N 1
ATOM 724 C CA . GLU A 1 95 ? -2.299 4.645 19.823 1.00 75.62 95 GLU A CA 1
ATOM 725 C C . GLU A 1 95 ? -2.082 3.607 20.941 1.00 75.62 95 GLU A C 1
ATOM 727 O O . GLU A 1 95 ? -0.948 3.179 21.164 1.00 75.62 95 GLU A O 1
ATOM 732 N N . SER A 1 96 ? -3.135 3.182 21.651 1.00 79.06 96 SER A N 1
ATOM 733 C CA . SER A 1 96 ? -3.030 2.129 22.665 1.00 79.06 96 SER A CA 1
ATOM 734 C C . SER A 1 96 ? -2.960 0.728 22.052 1.00 79.06 96 SER A C 1
ATOM 736 O O . SER A 1 96 ? -2.579 -0.229 22.733 1.00 79.06 96 SER A O 1
ATOM 738 N N . VAL A 1 97 ? -3.274 0.593 20.758 1.00 69.50 97 VAL A N 1
ATOM 739 C CA . VAL A 1 97 ? -3.155 -0.674 20.041 1.00 69.50 97 VAL A CA 1
ATOM 740 C C . VAL A 1 97 ? -1.681 -1.017 19.849 1.00 69.50 97 VAL A C 1
ATOM 742 O O . VAL A 1 97 ? -0.976 -0.454 19.013 1.00 69.50 97 VAL A O 1
ATOM 745 N N . THR A 1 98 ? -1.212 -2.007 20.604 1.00 67.81 98 THR A N 1
ATOM 746 C CA . THR A 1 98 ? 0.147 -2.532 20.470 1.00 67.81 98 THR A CA 1
ATOM 747 C C . THR A 1 98 ? 0.364 -3.117 19.071 1.00 67.81 98 THR A C 1
ATOM 749 O O . THR A 1 98 ? -0.213 -4.152 18.712 1.00 67.81 98 THR A O 1
ATOM 752 N N . LEU A 1 99 ? 1.244 -2.483 18.289 1.00 59.91 99 LEU A N 1
ATOM 753 C CA . LEU A 1 99 ? 1.777 -3.050 17.050 1.00 59.91 99 LEU A CA 1
ATOM 754 C C . LEU A 1 99 ? 2.492 -4.371 17.360 1.00 59.91 99 LEU A C 1
ATOM 756 O O . LEU A 1 99 ? 3.354 -4.433 18.234 1.00 59.91 99 LEU A O 1
ATOM 760 N N . GLY A 1 100 ? 2.121 -5.437 16.651 1.00 59.62 100 GLY A N 1
ATOM 761 C CA . GLY A 1 100 ? 2.625 -6.786 16.934 1.00 59.62 100 GLY A CA 1
ATOM 762 C C . GLY A 1 100 ? 1.884 -7.517 18.059 1.00 59.62 100 GLY A C 1
ATOM 763 O O . GLY A 1 100 ? 2.383 -8.526 18.555 1.00 59.62 100 GLY A O 1
ATOM 764 N N . SER A 1 101 ? 0.697 -7.044 18.455 1.00 70.19 101 SER A N 1
ATOM 765 C CA . SER A 1 101 ? -0.265 -7.853 19.213 1.00 70.19 101 SER A CA 1
ATOM 766 C C . SER A 1 101 ? -0.583 -9.174 18.486 1.00 70.19 101 SER A C 1
ATOM 768 O O . SER A 1 101 ? -0.392 -9.270 17.266 1.00 70.19 101 SER A O 1
ATOM 770 N N . PRO A 1 102 ? -1.037 -10.219 19.211 1.00 74.62 102 PRO A N 1
ATOM 771 C CA . PRO A 1 102 ? -1.416 -11.481 18.590 1.00 74.62 102 PRO A CA 1
ATOM 772 C C . PRO A 1 102 ? -2.374 -11.262 17.419 1.00 74.62 102 PRO A C 1
ATOM 774 O O . PRO A 1 102 ? -3.340 -10.505 17.514 1.00 74.62 102 PRO A O 1
ATOM 777 N N . VAL A 1 103 ? -2.082 -11.924 16.303 1.00 72.81 103 VAL A N 1
ATOM 778 C CA . VAL A 1 103 ? -2.908 -11.850 15.099 1.00 72.81 103 VAL A CA 1
ATOM 779 C C . VAL A 1 103 ? -4.291 -12.399 15.428 1.00 72.81 103 VAL A C 1
ATOM 781 O O . VAL A 1 103 ? -4.416 -13.431 16.084 1.00 72.81 103 VAL A O 1
ATOM 784 N N . MET A 1 104 ? -5.338 -11.718 14.967 1.00 70.69 104 MET A N 1
ATOM 785 C CA . MET A 1 104 ? -6.704 -12.191 15.165 1.00 70.69 104 MET A CA 1
ATOM 786 C C . MET A 1 104 ? -6.894 -13.575 14.509 1.00 70.69 104 MET A C 1
ATOM 788 O O . MET A 1 104 ? -6.396 -13.774 13.397 1.00 70.69 104 MET A O 1
ATOM 792 N N . PRO A 1 105 ? -7.658 -14.511 15.112 1.00 78.56 105 PRO A N 1
ATOM 793 C CA . PRO A 1 105 ? -7.758 -15.894 14.622 1.00 78.56 105 PRO A CA 1
ATOM 794 C C . PRO A 1 105 ? -8.186 -16.027 13.156 1.00 78.56 105 PRO A C 1
ATOM 796 O O . PRO A 1 105 ? -7.777 -16.943 12.451 1.00 78.56 105 PRO A O 1
ATOM 799 N N . TRP A 1 106 ? -9.002 -15.095 12.662 1.00 72.50 106 TRP A N 1
ATOM 800 C CA . TRP A 1 106 ? -9.450 -15.099 11.272 1.00 72.50 106 TRP A CA 1
ATOM 801 C C . TRP A 1 106 ? -8.344 -14.697 10.281 1.00 72.50 106 TRP A C 1
ATOM 803 O O . TRP A 1 106 ? -8.487 -14.982 9.095 1.00 72.50 106 TRP A O 1
ATOM 813 N N . ALA A 1 107 ? -7.287 -14.013 10.721 1.00 74.12 107 ALA A N 1
ATOM 814 C CA . ALA A 1 107 ? -6.187 -13.521 9.889 1.00 74.12 107 ALA A CA 1
ATOM 815 C C . ALA A 1 107 ? -4.920 -14.382 10.010 1.00 74.12 107 ALA A C 1
ATOM 817 O O . ALA A 1 107 ? -4.064 -14.335 9.121 1.00 74.12 107 ALA A O 1
ATOM 818 N N . GLU A 1 108 ? -4.810 -15.155 11.091 1.00 82.25 108 GLU A N 1
ATOM 819 C CA . GLU A 1 108 ? -3.685 -16.040 11.372 1.00 82.25 108 GLU A CA 1
ATOM 820 C C . GLU A 1 108 ? -3.519 -17.104 10.278 1.00 82.25 108 GLU A C 1
ATOM 822 O O . GLU A 1 108 ? -4.486 -17.694 9.792 1.00 82.25 108 GLU A O 1
ATOM 827 N N . GLY A 1 109 ? -2.274 -17.315 9.837 1.00 77.81 109 GLY A N 1
ATOM 828 C CA . GLY A 1 109 ? -1.940 -18.327 8.831 1.00 77.81 109 GLY A CA 1
ATOM 829 C C . GLY A 1 109 ? -2.406 -18.012 7.403 1.00 77.81 109 GLY A C 1
ATOM 830 O O . GLY A 1 109 ? -2.065 -18.750 6.478 1.00 77.81 109 GLY A O 1
ATOM 831 N N . LYS A 1 110 ? -3.141 -16.914 7.183 1.00 77.56 110 LYS A N 1
ATOM 832 C CA . LYS A 1 110 ? -3.541 -16.470 5.842 1.00 77.56 110 LYS A CA 1
ATOM 833 C C . LYS A 1 110 ? -2.424 -15.681 5.165 1.00 77.56 110 LYS A C 1
ATOM 835 O O . LYS A 1 110 ? -1.674 -14.947 5.808 1.00 77.56 110 LYS A O 1
ATOM 840 N N . ALA A 1 111 ? -2.353 -15.811 3.843 1.00 76.19 111 ALA A N 1
ATOM 841 C CA . ALA A 1 111 ? -1.518 -14.969 3.002 1.00 76.19 111 ALA A CA 1
ATOM 842 C C . ALA A 1 111 ? -2.177 -13.596 2.829 1.00 76.19 111 ALA A C 1
ATOM 844 O O . ALA A 1 111 ? -3.287 -13.493 2.308 1.00 76.19 111 ALA A O 1
ATOM 845 N N . TRP A 1 112 ? -1.477 -12.548 3.247 1.00 74.19 112 TRP A N 1
ATOM 846 C CA . TRP A 1 112 ? -1.899 -11.164 3.074 1.00 74.19 112 TRP A CA 1
ATOM 847 C C . TRP A 1 112 ? -1.165 -10.548 1.902 1.00 74.19 112 TRP A C 1
ATOM 849 O O . TRP A 1 112 ? 0.055 -10.657 1.831 1.00 74.19 112 TRP A O 1
ATOM 859 N N . LEU A 1 113 ? -1.907 -9.912 0.996 1.00 72.50 113 LEU A N 1
ATOM 860 C CA . LEU A 1 113 ? -1.359 -9.231 -0.172 1.00 72.50 113 LEU A CA 1
ATOM 861 C C . LEU A 1 113 ? -1.441 -7.724 0.042 1.00 72.50 113 LEU A C 1
ATOM 863 O O . LEU A 1 113 ? -2.531 -7.164 0.143 1.00 72.50 113 LEU A O 1
ATOM 867 N N . VAL A 1 114 ? -0.290 -7.066 0.078 1.00 71.31 114 VAL A N 1
ATOM 868 C CA . VAL A 1 114 ? -0.204 -5.610 -0.005 1.00 71.31 114 VAL A CA 1
ATOM 869 C C . VAL A 1 114 ? 0.096 -5.279 -1.454 1.00 71.31 114 VAL A C 1
ATOM 871 O O . VAL A 1 114 ? 1.229 -5.439 -1.902 1.00 71.31 114 VAL A O 1
ATOM 874 N N . ALA A 1 115 ? -0.936 -4.886 -2.197 1.00 72.56 115 ALA A N 1
ATOM 875 C CA . ALA A 1 115 ? -0.789 -4.459 -3.580 1.00 72.56 115 ALA A CA 1
ATOM 876 C C . ALA A 1 115 ? -0.264 -3.021 -3.636 1.00 72.56 115 ALA A C 1
ATOM 878 O O . ALA A 1 115 ? -0.779 -2.124 -2.968 1.00 72.56 115 ALA A O 1
ATOM 879 N N . HIS A 1 116 ? 0.731 -2.794 -4.477 1.00 73.81 116 HIS A N 1
ATOM 880 C CA . HIS A 1 116 ? 1.286 -1.479 -4.761 1.00 73.81 116 HIS A CA 1
ATOM 881 C C . HIS A 1 116 ? 1.752 -1.434 -6.211 1.00 73.81 116 HIS A C 1
ATOM 883 O O . HIS A 1 116 ? 1.599 -2.373 -6.992 1.00 73.81 116 HIS A O 1
ATOM 889 N N . THR A 1 117 ? 2.271 -0.283 -6.609 1.00 76.12 117 THR A N 1
ATOM 890 C CA . THR A 1 117 ? 2.746 -0.062 -7.967 1.00 76.12 117 THR A CA 1
ATOM 891 C C . THR A 1 117 ? 4.226 0.268 -7.926 1.00 76.12 117 THR A C 1
ATOM 893 O O . THR A 1 117 ? 4.647 1.165 -7.200 1.00 76.12 117 THR A O 1
ATOM 896 N N . LEU A 1 118 ? 5.012 -0.454 -8.716 1.00 72.50 118 LEU A N 1
ATOM 897 C CA . LEU A 1 118 ? 6.405 -0.128 -8.971 1.00 72.50 118 LEU A CA 1
ATOM 898 C C . LEU A 1 118 ? 6.493 0.824 -10.149 1.00 72.50 118 LEU A C 1
ATOM 900 O O . LEU A 1 118 ? 5.864 0.589 -11.177 1.00 72.50 118 LEU A O 1
ATOM 904 N N . PHE A 1 119 ? 7.325 1.852 -10.037 1.00 73.38 119 PHE A N 1
ATOM 905 C CA . PHE A 1 119 ? 7.752 2.603 -11.209 1.00 73.38 119 PHE A CA 1
ATOM 906 C C . PHE A 1 119 ? 8.751 1.755 -11.990 1.00 73.38 119 PHE A C 1
ATOM 908 O O . PHE A 1 119 ? 9.848 1.476 -11.519 1.00 73.38 119 PHE A O 1
ATOM 915 N N . THR A 1 120 ? 8.357 1.331 -13.183 1.00 73.50 120 THR A N 1
ATOM 916 C CA . THR A 1 120 ? 9.152 0.490 -14.082 1.00 73.50 120 THR A CA 1
ATOM 917 C C . THR A 1 120 ? 9.363 1.239 -15.378 1.00 73.50 120 THR A C 1
ATOM 919 O O . THR A 1 120 ? 8.668 0.968 -16.361 1.00 73.50 120 THR A O 1
ATOM 922 N N . PRO A 1 121 ? 10.244 2.244 -15.384 1.00 71.94 121 PRO A N 1
ATOM 923 C CA . PRO A 1 121 ? 10.437 3.024 -16.580 1.00 71.94 121 PRO A CA 1
ATOM 924 C C . PRO A 1 121 ? 11.190 2.176 -17.619 1.00 71.94 121 PRO A C 1
ATOM 926 O O . PRO A 1 121 ? 11.977 1.285 -17.270 1.00 71.94 121 PRO A O 1
ATOM 929 N N . SER A 1 122 ? 10.881 2.402 -18.897 1.00 73.44 122 SER A N 1
ATOM 930 C CA . SER A 1 122 ? 11.427 1.619 -20.007 1.00 73.44 122 SER A CA 1
ATOM 931 C C . SER A 1 122 ? 12.948 1.752 -20.110 1.00 73.44 122 SER A C 1
ATOM 933 O O . SER A 1 122 ? 13.550 2.681 -19.569 1.00 73.44 122 SER A O 1
ATOM 935 N N . ALA A 1 123 ? 13.576 0.847 -20.864 1.00 67.31 123 ALA A N 1
ATOM 936 C CA . ALA A 1 123 ? 15.006 0.914 -21.154 1.00 67.31 123 ALA A CA 1
ATOM 937 C C . ALA A 1 123 ? 15.436 2.269 -21.752 1.00 67.31 123 ALA A C 1
ATOM 939 O O . ALA A 1 123 ? 16.540 2.725 -21.464 1.00 67.31 123 ALA A O 1
ATOM 940 N N . ASP A 1 124 ? 14.550 2.910 -22.522 1.00 71.69 124 ASP A N 1
ATOM 941 C CA . ASP A 1 124 ? 14.787 4.193 -23.195 1.00 71.69 124 ASP A CA 1
ATOM 942 C C . ASP A 1 124 ? 14.458 5.422 -22.327 1.00 71.69 124 ASP A C 1
ATOM 944 O O . ASP A 1 124 ? 14.696 6.559 -22.735 1.00 71.69 124 ASP A O 1
ATOM 948 N N . SER A 1 125 ? 13.896 5.228 -21.129 1.00 70.00 125 SER A N 1
ATOM 949 C CA . SER A 1 125 ? 13.537 6.309 -20.210 1.00 70.00 125 SER A CA 1
ATOM 950 C C . SER A 1 125 ? 14.142 6.050 -18.837 1.00 70.00 125 SER A C 1
ATOM 952 O O . SER A 1 125 ? 13.476 5.566 -17.935 1.00 70.00 125 SER A O 1
ATOM 954 N N . GLU A 1 126 ? 15.412 6.393 -18.629 1.00 70.06 126 GLU A N 1
ATOM 955 C CA . GLU A 1 126 ? 15.964 6.368 -17.272 1.00 70.06 126 GLU A CA 1
ATOM 956 C C . GLU A 1 126 ? 15.301 7.445 -16.407 1.00 70.06 126 GLU A C 1
ATOM 958 O O . GLU A 1 126 ? 15.201 8.614 -16.797 1.00 70.06 126 GLU A O 1
ATOM 963 N N . ARG A 1 127 ? 14.842 7.060 -15.211 1.00 71.06 127 ARG A N 1
ATOM 964 C CA . ARG A 1 127 ? 14.283 8.001 -14.236 1.00 71.06 127 ARG A CA 1
ATOM 965 C C . ARG A 1 127 ? 15.150 8.024 -12.978 1.00 71.06 127 ARG A C 1
ATOM 967 O O . ARG A 1 127 ? 15.404 6.961 -12.405 1.00 71.06 127 ARG A O 1
ATOM 974 N N . PRO A 1 128 ? 15.618 9.207 -12.537 1.00 68.44 128 PRO A N 1
ATOM 975 C CA . PRO A 1 128 ? 16.318 9.329 -11.270 1.00 68.44 128 PRO A CA 1
ATOM 976 C C . PRO A 1 128 ? 15.326 9.220 -10.109 1.00 68.44 128 PRO A C 1
ATOM 978 O O . PRO A 1 128 ? 14.298 9.896 -10.082 1.00 68.44 128 PRO A O 1
ATOM 981 N N . VAL A 1 129 ? 15.676 8.391 -9.134 1.00 66.94 129 VAL A N 1
ATOM 982 C CA . VAL A 1 129 ? 15.054 8.293 -7.817 1.00 66.94 129 VAL A CA 1
ATOM 983 C C . VAL A 1 129 ? 16.036 8.883 -6.808 1.00 66.94 129 VAL A C 1
ATOM 985 O O . VAL A 1 129 ? 17.182 8.442 -6.697 1.00 66.94 129 VAL A O 1
ATOM 988 N N . TYR A 1 130 ? 15.611 9.917 -6.090 1.00 66.06 130 TYR A N 1
ATOM 989 C CA . TYR A 1 130 ? 16.440 10.575 -5.083 1.00 66.06 130 TYR A CA 1
ATOM 990 C C . TYR A 1 130 ? 16.268 9.866 -3.737 1.00 66.06 130 TYR A C 1
ATOM 992 O O . TYR A 1 130 ? 15.145 9.638 -3.301 1.00 66.06 130 TYR A O 1
ATOM 1000 N N . LEU A 1 131 ? 17.380 9.519 -3.084 1.00 60.72 131 LEU A N 1
ATOM 1001 C CA . LEU A 1 131 ? 17.398 8.814 -1.790 1.00 60.72 131 LEU A CA 1
ATOM 1002 C C . LEU A 1 131 ? 17.454 9.776 -0.589 1.00 60.72 131 LEU A C 1
ATOM 1004 O O . LEU A 1 131 ? 17.952 9.428 0.478 1.00 60.72 131 LEU A O 1
ATOM 1008 N N . VAL A 1 132 ? 17.038 11.022 -0.791 1.00 60.59 132 VAL A N 1
ATOM 1009 C CA . VAL A 1 132 ? 17.188 12.129 0.156 1.00 60.59 132 VAL A CA 1
ATOM 1010 C C . VAL A 1 132 ? 15.926 12.986 0.147 1.00 60.59 132 VAL A C 1
ATOM 1012 O O . VAL A 1 132 ? 15.303 13.153 -0.901 1.00 60.59 132 VAL A O 1
ATOM 1015 N N . ASP A 1 133 ? 15.596 13.583 1.294 1.00 47.78 133 ASP A N 1
ATOM 1016 C CA . ASP A 1 133 ? 14.389 14.409 1.493 1.00 47.78 133 ASP A CA 1
ATOM 1017 C C . ASP A 1 133 ? 14.277 15.606 0.537 1.00 47.78 133 ASP A C 1
ATOM 1019 O O . ASP A 1 133 ? 13.197 16.157 0.327 1.00 47.78 133 ASP A O 1
ATOM 1023 N N . LYS A 1 134 ? 15.400 16.042 -0.041 1.00 66.75 134 LYS A N 1
ATOM 1024 C CA . LYS A 1 134 ? 15.452 17.092 -1.058 1.00 66.75 134 LYS A CA 1
ATOM 1025 C C . LYS A 1 134 ? 16.216 16.573 -2.265 1.00 66.75 134 LYS A C 1
ATOM 1027 O O . LYS A 1 134 ? 17.287 16.010 -2.053 1.00 66.75 134 LYS A O 1
ATOM 1032 N N . PRO A 1 135 ? 15.735 16.805 -3.501 1.00 70.00 135 PRO A N 1
ATOM 1033 C CA . PRO A 1 135 ? 16.460 16.415 -4.701 1.00 70.00 135 PRO A CA 1
ATOM 1034 C C . PRO A 1 135 ? 17.901 16.925 -4.655 1.00 70.00 135 PRO A C 1
ATOM 1036 O O . PRO A 1 135 ? 18.149 18.130 -4.689 1.00 70.00 135 PRO A O 1
ATOM 1039 N N . ASP A 1 136 ? 18.844 15.994 -4.548 1.00 71.69 136 ASP A N 1
ATOM 1040 C CA . ASP A 1 136 ? 20.271 16.272 -4.593 1.00 71.69 136 ASP A CA 1
ATOM 1041 C C . ASP A 1 136 ? 20.813 15.654 -5.888 1.00 71.69 136 ASP A C 1
ATOM 1043 O O . ASP A 1 136 ? 20.867 14.424 -6.006 1.00 71.69 136 ASP A O 1
ATOM 1047 N N . PRO A 1 137 ? 21.223 16.468 -6.879 1.00 72.69 137 PRO A N 1
ATOM 1048 C CA . PRO A 1 137 ? 21.765 15.956 -8.135 1.00 72.69 137 PRO A CA 1
ATOM 1049 C C . PRO A 1 137 ? 23.058 15.147 -7.938 1.00 72.69 137 PRO A C 1
ATOM 1051 O O . PRO A 1 137 ? 23.533 14.515 -8.878 1.00 72.69 137 PRO A O 1
ATOM 1054 N N . TRP A 1 138 ? 23.632 15.140 -6.733 1.00 72.38 138 TRP A N 1
ATOM 1055 C CA . TRP A 1 138 ? 24.836 14.396 -6.384 1.00 72.38 138 TRP A CA 1
ATOM 1056 C C . TRP A 1 138 ? 24.568 13.079 -5.642 1.00 72.38 138 TRP A C 1
ATOM 1058 O O . TRP A 1 138 ? 25.515 12.313 -5.424 1.00 72.38 138 TRP A O 1
ATOM 1068 N N . LYS A 1 139 ? 23.311 12.804 -5.261 1.00 74.62 139 LYS A N 1
ATOM 1069 C CA . LYS A 1 139 ? 22.897 11.608 -4.510 1.00 74.62 139 LYS A CA 1
ATOM 1070 C C . LYS A 1 139 ? 21.581 11.056 -5.051 1.00 74.62 139 LYS A C 1
ATOM 1072 O O . LYS A 1 139 ? 20.496 11.364 -4.555 1.00 74.62 139 LYS A O 1
ATOM 1077 N N . TYR A 1 140 ? 21.684 10.208 -6.064 1.00 73.00 140 TYR A N 1
ATOM 1078 C CA . TYR A 1 140 ? 20.523 9.581 -6.686 1.00 73.00 140 TYR A CA 1
ATOM 1079 C C . TYR A 1 140 ? 20.828 8.153 -7.133 1.00 73.00 140 TYR A C 1
ATOM 1081 O O . TYR A 1 140 ? 21.985 7.759 -7.308 1.00 73.00 140 TYR A O 1
ATOM 1089 N N . VAL A 1 141 ? 19.757 7.396 -7.345 1.00 75.56 141 VAL A N 1
ATOM 1090 C CA . VAL A 1 141 ? 19.759 6.099 -8.016 1.00 75.56 141 VAL A CA 1
ATOM 1091 C C . VAL A 1 141 ? 18.865 6.204 -9.238 1.00 75.56 141 VAL A C 1
ATOM 1093 O O . VAL A 1 141 ? 17.691 6.522 -9.113 1.00 75.56 141 VAL A O 1
ATOM 1096 N N . THR A 1 142 ? 19.389 5.956 -10.431 1.00 75.38 142 THR A N 1
ATOM 1097 C CA . THR A 1 142 ? 18.556 5.722 -11.609 1.00 75.38 142 THR A CA 1
ATOM 1098 C C . THR A 1 142 ? 18.061 4.288 -11.605 1.00 75.38 142 THR A C 1
ATOM 1100 O O . THR A 1 142 ? 18.779 3.356 -11.234 1.00 75.38 142 THR A O 1
ATOM 1103 N N . GLN A 1 143 ? 16.807 4.116 -12.002 1.00 74.06 143 GLN A N 1
ATOM 1104 C CA . GLN A 1 143 ? 16.180 2.809 -12.154 1.00 74.06 143 GLN A CA 1
ATOM 1105 C C . GLN A 1 143 ? 15.642 2.682 -13.577 1.00 74.06 143 GLN A C 1
ATOM 1107 O O . GLN A 1 143 ? 15.119 3.652 -14.132 1.00 74.06 143 GLN A O 1
ATOM 1112 N N . ARG A 1 144 ? 15.780 1.490 -14.164 1.00 76.31 144 ARG A N 1
ATOM 1113 C CA . ARG A 1 144 ? 15.173 1.122 -15.449 1.00 76.31 144 ARG A CA 1
ATOM 1114 C C . ARG A 1 144 ? 14.871 -0.366 -15.517 1.00 76.31 144 ARG A C 1
ATOM 1116 O O . ARG A 1 144 ? 15.561 -1.174 -14.897 1.00 76.31 144 ARG A O 1
ATOM 1123 N N . VAL A 1 145 ? 13.880 -0.726 -16.324 1.00 74.94 145 VAL A N 1
ATOM 1124 C CA . VAL A 1 145 ? 13.642 -2.114 -16.727 1.00 74.94 145 VAL A CA 1
ATOM 1125 C C . VAL A 1 145 ? 14.226 -2.312 -18.121 1.00 74.94 145 VAL A C 1
ATOM 1127 O O . VAL A 1 145 ? 13.723 -1.767 -19.103 1.00 74.94 145 VAL A O 1
ATOM 1130 N N . ALA A 1 146 ? 15.323 -3.061 -18.204 1.00 73.06 146 ALA A N 1
ATOM 1131 C CA . ALA A 1 146 ? 15.897 -3.499 -19.470 1.00 73.06 146 ALA A CA 1
ATOM 1132 C C . ALA A 1 146 ? 15.076 -4.673 -20.034 1.00 73.06 146 ALA A C 1
ATOM 1134 O O . ALA A 1 146 ? 14.611 -5.498 -19.257 1.00 73.06 146 ALA A O 1
ATOM 1135 N N . GLY A 1 147 ? 14.908 -4.750 -21.359 1.00 67.44 147 GLY A N 1
ATOM 1136 C CA . GLY A 1 147 ? 14.094 -5.772 -22.044 1.00 67.44 147 GLY A CA 1
ATOM 1137 C C . GLY A 1 147 ? 12.993 -5.151 -22.914 1.00 67.44 147 GLY A C 1
ATOM 1138 O O . GLY A 1 147 ? 12.491 -4.072 -22.603 1.00 67.44 147 GLY A O 1
ATOM 1139 N N . SER A 1 148 ? 12.644 -5.795 -24.031 1.00 57.03 148 SER A N 1
ATOM 1140 C CA . SER A 1 148 ? 11.663 -5.288 -25.010 1.00 57.03 148 SER A CA 1
ATOM 1141 C C . SER A 1 148 ? 10.250 -5.792 -24.683 1.00 57.03 148 SER A C 1
ATOM 1143 O O . SER A 1 148 ? 10.108 -6.974 -24.374 1.00 57.03 148 SER A O 1
ATOM 1145 N N . PRO A 1 149 ? 9.185 -4.968 -24.752 1.00 55.97 149 PRO A N 1
ATOM 1146 C CA . PRO A 1 149 ? 9.128 -3.571 -25.204 1.00 55.97 149 PRO A CA 1
ATOM 1147 C C . PRO A 1 149 ? 9.307 -2.529 -24.078 1.00 55.97 149 PRO A C 1
ATOM 1149 O O . PRO A 1 149 ? 9.054 -1.345 -24.287 1.00 55.97 149 PRO A O 1
ATOM 1152 N N . GLY A 1 150 ? 9.735 -2.950 -22.882 1.00 56.81 150 GLY A N 1
ATOM 1153 C CA . GLY A 1 150 ? 9.719 -2.121 -21.676 1.00 56.81 150 GLY A CA 1
ATOM 1154 C C . GLY A 1 150 ? 8.292 -1.885 -21.160 1.00 56.81 150 GLY A C 1
ATOM 1155 O O . GLY A 1 150 ? 7.330 -1.829 -21.924 1.00 56.81 150 GLY A O 1
ATOM 1156 N N . ALA A 1 151 ? 8.119 -1.769 -19.842 1.00 59.47 151 ALA A N 1
ATOM 1157 C CA . ALA A 1 151 ? 6.830 -1.374 -19.275 1.00 59.47 151 ALA A CA 1
ATOM 1158 C C . ALA A 1 151 ? 6.637 0.145 -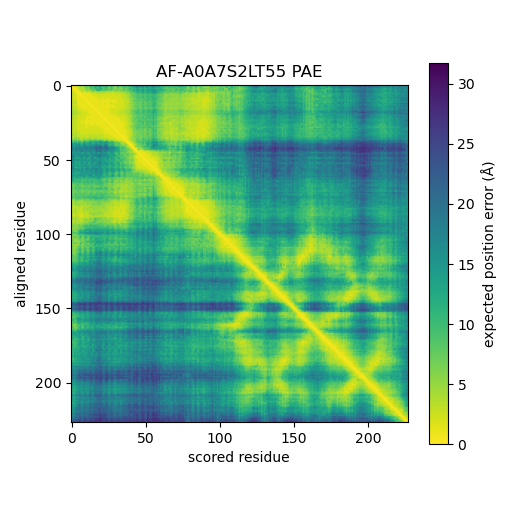19.400 1.00 59.47 151 ALA A C 1
ATOM 1160 O O . ALA A 1 151 ? 7.572 0.926 -19.235 1.00 59.47 151 ALA A O 1
ATOM 1161 N N . SER A 1 152 ? 5.409 0.568 -19.704 1.00 57.25 152 SER A N 1
ATOM 1162 C CA . SER A 1 152 ? 5.104 1.943 -20.126 1.00 57.25 152 SER A CA 1
ATOM 1163 C C . SER A 1 152 ? 5.206 3.006 -19.020 1.00 57.25 152 SER A C 1
ATOM 1165 O O . SER A 1 152 ? 5.192 4.187 -19.351 1.00 57.25 152 SER A O 1
ATOM 1167 N N . ALA A 1 153 ? 5.287 2.640 -17.739 1.00 69.62 153 ALA A N 1
ATOM 1168 C CA . ALA A 1 153 ? 5.583 3.563 -16.629 1.00 69.62 153 ALA A CA 1
ATOM 1169 C C . ALA A 1 153 ? 5.594 2.822 -15.292 1.00 69.62 153 ALA A C 1
ATOM 1171 O O . ALA A 1 153 ? 6.419 3.094 -14.420 1.00 69.62 153 ALA A O 1
ATOM 1172 N N . THR A 1 154 ? 4.649 1.898 -15.131 1.00 75.81 154 THR A N 1
ATOM 1173 C CA . THR A 1 154 ? 4.343 1.269 -13.856 1.00 75.81 154 THR A CA 1
ATOM 1174 C C . THR A 1 154 ? 4.027 -0.213 -14.008 1.00 75.81 154 THR A C 1
ATOM 1176 O O . THR A 1 154 ? 3.410 -0.627 -14.987 1.00 75.81 154 THR A O 1
ATOM 1179 N N . THR A 1 155 ? 4.435 -1.006 -13.020 1.00 74.12 155 THR A N 1
ATOM 1180 C CA . THR A 1 155 ? 4.173 -2.445 -12.942 1.00 74.12 155 THR A CA 1
ATOM 1181 C C . THR A 1 155 ? 3.471 -2.759 -11.627 1.00 74.12 155 THR A C 1
ATOM 1183 O O . THR A 1 155 ? 3.969 -2.360 -10.569 1.00 74.12 155 THR A O 1
ATOM 1186 N N . PRO A 1 156 ? 2.327 -3.462 -11.656 1.00 74.06 156 PRO A N 1
ATOM 1187 C CA . PRO A 1 156 ? 1.695 -3.958 -10.443 1.00 74.06 156 PRO A CA 1
ATOM 1188 C C . PRO A 1 156 ? 2.643 -4.884 -9.679 1.00 74.06 156 PRO A C 1
ATOM 1190 O O . PRO A 1 156 ? 3.232 -5.799 -10.255 1.00 74.06 156 PRO A O 1
ATOM 1193 N N . ALA A 1 157 ? 2.764 -4.653 -8.380 1.00 73.75 157 ALA A N 1
ATOM 1194 C CA . ALA A 1 157 ? 3.543 -5.478 -7.475 1.00 73.75 157 ALA A CA 1
ATOM 1195 C C . ALA A 1 157 ? 2.711 -5.807 -6.234 1.00 73.75 157 ALA A C 1
ATOM 1197 O O . ALA A 1 157 ? 1.733 -5.126 -5.916 1.00 73.75 157 ALA A O 1
ATOM 1198 N N . CYS A 1 158 ? 3.090 -6.869 -5.540 1.00 73.00 158 CYS A N 1
ATOM 1199 C CA . CYS A 1 158 ? 2.487 -7.233 -4.274 1.00 73.00 158 CYS A CA 1
ATOM 1200 C C . CYS A 1 158 ? 3.545 -7.727 -3.298 1.00 73.00 158 CYS A C 1
ATOM 1202 O O . CYS A 1 158 ? 4.249 -8.693 -3.574 1.00 73.00 158 CYS A O 1
ATOM 1204 N N . TYR A 1 159 ? 3.622 -7.117 -2.121 1.00 71.88 159 TYR A N 1
ATOM 1205 C CA . TYR A 1 159 ? 4.252 -7.793 -0.993 1.00 71.88 159 TYR A CA 1
ATOM 1206 C C . TYR A 1 159 ? 3.280 -8.822 -0.442 1.00 71.88 159 TYR A C 1
ATOM 1208 O O . TYR A 1 159 ? 2.076 -8.567 -0.361 1.00 71.88 159 TYR A O 1
ATOM 1216 N N . SER A 1 160 ? 3.801 -9.979 -0.048 1.00 71.19 160 SER A N 1
ATOM 1217 C CA . SER A 1 160 ? 2.990 -10.963 0.639 1.00 71.19 160 SER A CA 1
ATOM 1218 C C . SER A 1 160 ? 3.651 -11.495 1.884 1.00 71.19 160 SER A C 1
ATOM 1220 O O . SER A 1 160 ? 4.860 -11.703 1.930 1.00 71.19 160 SER A O 1
ATOM 1222 N N . TYR A 1 161 ? 2.838 -11.684 2.913 1.00 74.56 161 TYR A N 1
ATOM 1223 C CA . TYR A 1 161 ? 3.301 -12.150 4.206 1.00 74.56 161 TYR A CA 1
ATOM 1224 C C . TYR A 1 161 ? 2.237 -13.030 4.855 1.00 74.56 161 TYR A C 1
ATOM 1226 O O . TYR A 1 161 ? 1.039 -12.844 4.632 1.00 74.56 161 TYR A O 1
ATOM 1234 N N . VAL A 1 162 ? 2.681 -13.999 5.653 1.00 77.38 162 VAL A N 1
ATOM 1235 C CA . VAL A 1 162 ? 1.797 -14.832 6.470 1.00 77.38 162 VAL A CA 1
ATOM 1236 C C . VAL A 1 162 ? 1.877 -14.327 7.899 1.00 77.38 162 VAL A C 1
ATOM 1238 O O . VAL A 1 162 ? 2.879 -14.527 8.586 1.00 77.38 162 VAL A O 1
ATOM 1241 N N . LEU A 1 163 ? 0.817 -13.657 8.345 1.00 73.69 163 LEU A N 1
ATOM 1242 C CA . LEU A 1 163 ? 0.746 -13.132 9.702 1.00 73.69 163 LEU A CA 1
ATOM 1243 C C . LEU A 1 163 ? 0.843 -14.261 10.733 1.00 73.69 163 LEU A C 1
ATOM 1245 O O . LEU A 1 163 ? 0.239 -15.322 10.566 1.00 73.69 163 LEU A O 1
ATOM 1249 N N . GLY A 1 164 ? 1.605 -14.017 11.800 1.00 70.44 164 GLY A N 1
ATOM 1250 C CA . GLY A 1 164 ? 1.852 -14.999 12.860 1.00 70.44 164 GLY A CA 1
ATOM 1251 C C . GLY A 1 164 ? 2.924 -16.032 12.504 1.00 70.44 164 GLY A C 1
ATOM 1252 O O . GLY A 1 164 ? 3.298 -16.842 13.347 1.00 70.44 164 GLY A O 1
ATOM 1253 N N . SER A 1 165 ? 3.477 -15.991 11.287 1.00 71.69 165 SER A N 1
ATOM 1254 C CA . SER A 1 165 ? 4.570 -16.875 10.902 1.00 71.69 165 SER A CA 1
ATOM 1255 C C . SER A 1 165 ? 5.924 -16.195 11.071 1.00 71.69 165 SER A C 1
ATOM 1257 O O . SER A 1 165 ? 6.316 -15.328 10.294 1.00 71.69 165 SER A O 1
ATOM 1259 N N . ALA A 1 166 ? 6.703 -16.656 12.047 1.00 62.81 166 ALA A N 1
ATOM 1260 C CA . ALA A 1 166 ? 8.067 -16.170 12.257 1.00 62.81 166 ALA A CA 1
ATOM 1261 C C . ALA A 1 166 ? 9.044 -16.548 11.120 1.00 62.81 166 ALA A C 1
ATOM 1263 O O . ALA A 1 166 ? 10.179 -16.077 11.121 1.00 62.81 166 ALA A O 1
ATOM 1264 N N . LYS A 1 167 ? 8.657 -17.444 10.195 1.00 67.69 167 LYS A N 1
ATOM 1265 C CA . LYS A 1 167 ? 9.573 -18.054 9.207 1.00 67.69 167 LYS A CA 1
ATOM 1266 C C . LYS A 1 167 ? 8.963 -18.325 7.825 1.00 67.69 167 LYS A C 1
ATOM 1268 O O . LYS A 1 167 ? 9.593 -19.011 7.023 1.00 67.69 167 LYS A O 1
ATOM 1273 N N . ALA A 1 168 ? 7.748 -17.859 7.532 1.00 64.94 168 ALA A N 1
ATOM 1274 C CA . ALA A 1 168 ? 7.162 -18.084 6.210 1.00 64.94 168 ALA A CA 1
ATOM 1275 C C . ALA A 1 168 ? 7.831 -17.184 5.170 1.00 64.94 168 ALA A C 1
ATOM 1277 O O . ALA A 1 168 ? 7.890 -15.967 5.339 1.00 64.94 168 ALA A O 1
ATOM 1278 N N . SER A 1 169 ? 8.279 -17.787 4.072 1.00 67.75 169 SER A N 1
ATOM 1279 C CA . SER A 1 169 ? 8.575 -17.053 2.843 1.00 67.75 169 SER A CA 1
ATOM 1280 C C . SER A 1 169 ? 7.311 -16.366 2.317 1.00 67.75 169 SER A C 1
ATOM 1282 O O . SER A 1 169 ? 6.195 -16.822 2.584 1.00 67.75 169 SER A O 1
ATOM 1284 N N . ALA A 1 170 ? 7.485 -15.286 1.552 1.00 68.44 170 ALA A N 1
ATOM 1285 C CA . ALA A 1 170 ? 6.387 -14.604 0.876 1.00 68.44 170 ALA A CA 1
ATOM 1286 C C . ALA A 1 170 ? 5.605 -15.609 -0.005 1.00 68.44 170 ALA A C 1
ATOM 1288 O O . ALA A 1 170 ? 6.199 -16.224 -0.893 1.00 68.44 170 ALA A O 1
ATOM 1289 N N . PRO A 1 171 ? 4.301 -15.839 0.244 1.00 70.62 171 PRO A N 1
ATOM 1290 C CA . PRO A 1 171 ? 3.530 -16.884 -0.437 1.00 70.62 171 PRO A CA 1
ATOM 1291 C C . PRO A 1 171 ? 3.235 -16.586 -1.912 1.00 70.62 171 PRO A C 1
ATOM 1293 O O . PRO A 1 171 ? 2.869 -17.496 -2.654 1.00 70.62 171 PRO A O 1
ATOM 1296 N N . VAL A 1 172 ? 3.380 -15.333 -2.349 1.00 71.75 172 VAL A N 1
ATOM 1297 C CA . VAL A 1 172 ? 3.307 -14.947 -3.762 1.00 71.75 172 VAL A CA 1
ATOM 1298 C C . VAL A 1 172 ? 4.534 -14.131 -4.166 1.00 71.75 172 VAL A C 1
ATOM 1300 O O . VAL A 1 172 ? 5.083 -13.399 -3.334 1.00 71.75 172 VAL A O 1
ATOM 1303 N N . PRO A 1 173 ? 4.959 -14.225 -5.438 1.00 69.12 173 PRO A N 1
ATOM 1304 C CA . PRO A 1 173 ? 6.076 -13.441 -5.938 1.00 69.12 173 PRO A CA 1
ATOM 1305 C C . PRO A 1 173 ? 5.775 -11.943 -5.874 1.00 69.12 173 PRO A C 1
ATOM 1307 O O . PRO A 1 173 ? 4.641 -11.510 -6.080 1.00 69.12 173 PRO A O 1
ATOM 1310 N N . TYR A 1 174 ? 6.826 -11.153 -5.646 1.00 72.19 174 TYR A N 1
ATOM 1311 C CA . TYR A 1 174 ? 6.731 -9.701 -5.512 1.00 72.19 174 TYR A CA 1
ATOM 1312 C C . TYR A 1 174 ? 6.141 -9.002 -6.748 1.00 72.19 174 TYR A C 1
ATOM 1314 O O . TYR A 1 174 ? 5.401 -8.027 -6.644 1.00 72.19 174 TYR A O 1
ATOM 1322 N N . VAL A 1 175 ? 6.449 -9.522 -7.935 1.00 74.12 175 VAL A N 1
ATOM 1323 C CA . VAL A 1 175 ? 5.887 -9.100 -9.221 1.00 74.12 175 VAL A CA 1
ATOM 1324 C C . VAL A 1 175 ? 5.434 -10.360 -9.945 1.00 74.12 175 VAL A C 1
ATOM 1326 O O . VAL A 1 175 ? 6.165 -11.352 -9.960 1.00 74.12 175 VAL A O 1
ATOM 1329 N N . SER A 1 176 ? 4.244 -10.341 -10.554 1.00 75.88 176 SER A N 1
ATOM 1330 C CA . SER A 1 176 ? 3.791 -11.478 -11.365 1.00 75.88 176 SER A CA 1
ATOM 1331 C C . SER A 1 176 ? 4.780 -11.741 -12.502 1.00 75.88 176 SER A C 1
ATOM 1333 O O . SER A 1 176 ? 5.170 -10.811 -13.208 1.00 75.88 176 SER A O 1
ATOM 1335 N N . ALA A 1 177 ? 5.125 -13.009 -12.740 1.00 73.50 177 ALA A N 1
ATOM 1336 C CA . ALA A 1 177 ? 6.007 -13.408 -13.839 1.00 73.50 177 ALA A CA 1
ATOM 1337 C C . ALA A 1 177 ? 5.482 -12.979 -15.224 1.00 73.50 177 ALA A C 1
ATOM 1339 O O . ALA A 1 177 ? 6.250 -12.892 -16.174 1.00 73.50 177 ALA A O 1
ATOM 1340 N N . SER A 1 178 ? 4.180 -12.702 -15.340 1.00 78.00 178 SER A N 1
ATOM 1341 C CA . SER A 1 178 ? 3.544 -12.215 -16.567 1.00 78.00 178 SER A CA 1
ATOM 1342 C C . SER A 1 178 ? 3.446 -10.689 -16.661 1.00 78.00 178 SER A C 1
ATOM 1344 O O . SER A 1 178 ? 2.967 -10.184 -17.672 1.00 78.00 178 SER A O 1
ATOM 1346 N N . ALA A 1 179 ? 3.796 -9.947 -15.604 1.00 75.50 179 ALA A N 1
ATOM 1347 C CA . ALA A 1 179 ? 3.644 -8.490 -15.577 1.00 75.50 179 ALA A CA 1
ATOM 1348 C C . ALA A 1 179 ? 4.751 -7.763 -16.354 1.00 75.50 179 ALA A C 1
ATOM 1350 O O . ALA A 1 179 ? 4.567 -6.615 -16.751 1.00 75.50 179 ALA A O 1
ATOM 1351 N N . LEU A 1 180 ? 5.882 -8.432 -16.589 1.00 77.75 180 LEU A N 1
ATOM 1352 C CA . LEU A 1 180 ? 6.989 -7.946 -17.406 1.00 77.75 180 LEU A CA 1
ATOM 1353 C C . LEU A 1 180 ? 7.434 -9.047 -18.382 1.00 77.75 180 LEU A C 1
ATOM 1355 O O . LEU A 1 180 ? 7.157 -10.223 -18.139 1.00 77.75 180 LEU A O 1
ATOM 1359 N N . PRO A 1 181 ? 8.120 -8.687 -19.482 1.00 79.62 181 PRO A N 1
ATOM 1360 C CA . PRO A 1 181 ? 8.718 -9.661 -20.388 1.00 79.62 181 PRO A CA 1
ATOM 1361 C C . PRO A 1 181 ? 9.624 -10.669 -19.651 1.00 79.62 181 PRO A C 1
ATOM 1363 O O . PRO A 1 181 ? 10.306 -10.280 -18.702 1.00 79.62 181 PRO A O 1
ATOM 1366 N N . PRO A 1 182 ? 9.690 -11.945 -20.074 1.00 77.81 182 PRO A N 1
ATOM 1367 C CA . PRO A 1 182 ? 10.506 -12.964 -19.398 1.00 77.81 182 PRO A CA 1
ATOM 1368 C C . PRO A 1 182 ? 12.013 -12.664 -19.376 1.00 77.81 182 PRO A C 1
ATOM 1370 O O . PRO A 1 182 ? 12.741 -13.163 -18.521 1.00 77.81 182 PRO A O 1
ATOM 1373 N N . ASP A 1 183 ? 12.491 -11.873 -20.335 1.00 80.69 183 ASP A N 1
ATOM 1374 C CA . ASP A 1 183 ? 13.871 -11.404 -20.450 1.00 80.69 183 ASP A CA 1
ATOM 1375 C C . ASP A 1 183 ? 14.113 -10.075 -19.718 1.00 80.69 183 ASP A C 1
ATOM 1377 O O . ASP A 1 183 ? 15.239 -9.570 -19.719 1.00 80.69 183 ASP A O 1
ATOM 1381 N N . ALA A 1 184 ? 13.081 -9.512 -19.081 1.00 80.94 184 ALA A N 1
ATOM 1382 C CA . ALA A 1 184 ? 13.185 -8.236 -18.406 1.00 80.94 184 ALA A CA 1
ATOM 1383 C C . ALA A 1 184 ? 14.119 -8.310 -17.192 1.00 80.94 184 ALA A C 1
ATOM 1385 O O . ALA A 1 184 ? 14.084 -9.239 -16.376 1.00 80.94 184 ALA A O 1
ATOM 1386 N N . GLN A 1 185 ? 14.945 -7.278 -17.047 1.00 81.62 185 GLN A N 1
ATOM 1387 C CA . GLN A 1 185 ? 15.856 -7.116 -15.924 1.00 81.62 185 GLN A CA 1
ATOM 1388 C C . GLN A 1 185 ? 15.644 -5.761 -15.274 1.00 81.62 185 GLN A C 1
ATOM 1390 O O . GLN A 1 185 ? 15.687 -4.721 -15.932 1.00 81.62 185 GLN A O 1
ATOM 1395 N N . TRP A 1 186 ? 15.459 -5.775 -13.960 1.00 77.56 186 TRP A N 1
ATOM 1396 C CA . TRP A 1 186 ? 15.514 -4.566 -13.166 1.00 77.56 186 TRP A CA 1
ATOM 1397 C C . TRP A 1 186 ? 16.970 -4.140 -13.021 1.00 77.56 186 TRP A C 1
ATOM 1399 O O . TRP A 1 186 ? 17.788 -4.912 -12.523 1.00 77.56 186 TRP A O 1
ATOM 1409 N N . VAL A 1 187 ? 17.293 -2.914 -13.423 1.00 80.50 187 VAL A N 1
ATOM 1410 C CA . VAL A 1 187 ? 18.636 -2.343 -13.310 1.00 80.50 187 VAL A CA 1
ATOM 1411 C C . VAL A 1 187 ? 18.561 -1.070 -12.476 1.00 80.50 187 VAL A C 1
ATOM 1413 O O . VAL A 1 187 ? 17.855 -0.126 -12.829 1.00 80.50 187 VAL A O 1
ATOM 1416 N N . SER A 1 188 ? 19.324 -1.040 -11.384 1.00 77.00 188 SER A N 1
ATOM 1417 C CA . SER A 1 188 ? 19.501 0.128 -10.522 1.00 77.00 188 SER A CA 1
ATOM 1418 C C . SER A 1 188 ? 20.957 0.583 -10.579 1.00 77.00 188 SER A C 1
ATOM 1420 O O . SER A 1 188 ? 21.867 -0.209 -10.325 1.00 77.00 188 SER A O 1
ATOM 1422 N N . GLN A 1 189 ? 21.192 1.858 -10.876 1.00 79.81 189 GL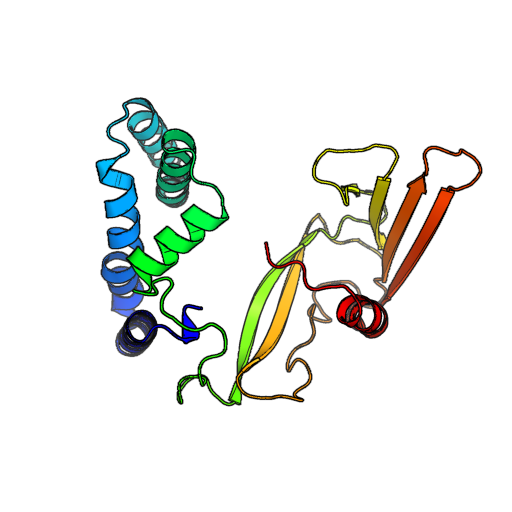N A N 1
ATOM 1423 C CA . GLN A 1 189 ? 22.523 2.462 -10.871 1.00 79.81 189 GLN A CA 1
ATOM 1424 C C . GLN A 1 189 ? 22.525 3.711 -9.997 1.00 79.81 189 GLN A C 1
ATOM 1426 O O . GLN A 1 189 ? 21.804 4.664 -10.249 1.00 79.81 189 GLN A O 1
ATOM 1431 N N . GLY A 1 190 ? 23.327 3.709 -8.939 1.00 75.50 190 GLY A N 1
ATOM 1432 C CA . GLY A 1 190 ? 23.454 4.824 -8.010 1.00 75.50 190 GLY A CA 1
ATOM 1433 C C . GLY A 1 190 ? 24.780 5.54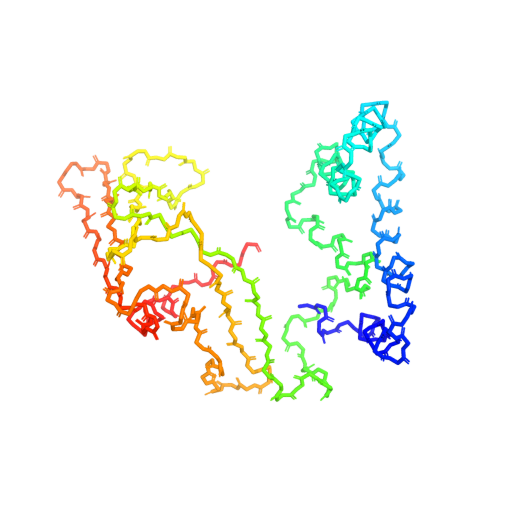0 -8.140 1.00 75.50 190 GLY A C 1
ATOM 1434 O O . GLY A 1 190 ? 25.819 4.909 -8.337 1.00 75.50 190 GLY A O 1
ATOM 1435 N N . ILE A 1 191 ? 24.755 6.856 -7.961 1.00 72.88 191 ILE A N 1
ATOM 1436 C CA . ILE A 1 191 ? 25.959 7.640 -7.704 1.00 72.88 191 ILE A CA 1
ATOM 1437 C C . ILE A 1 191 ? 25.757 8.358 -6.376 1.00 72.88 191 ILE A C 1
ATOM 1439 O O . ILE A 1 191 ? 24.874 9.202 -6.235 1.00 72.88 191 ILE A O 1
ATOM 1443 N N . LEU A 1 192 ? 26.611 8.031 -5.410 1.00 73.81 192 LEU A N 1
ATOM 1444 C CA . LEU A 1 192 ? 26.734 8.748 -4.149 1.00 73.81 192 LEU A CA 1
ATOM 1445 C C . LEU A 1 192 ? 28.033 9.540 -4.197 1.00 73.81 192 LEU A C 1
ATOM 1447 O O . LEU A 1 192 ? 29.111 8.969 -4.021 1.00 73.81 192 LEU A O 1
ATOM 1451 N N . ARG A 1 193 ? 27.962 10.846 -4.466 1.00 70.81 193 ARG A N 1
ATOM 1452 C CA . ARG A 1 193 ? 29.146 11.704 -4.353 1.00 70.81 193 ARG A CA 1
ATOM 1453 C C . ARG A 1 193 ? 29.258 12.261 -2.940 1.00 70.81 193 ARG A C 1
ATOM 1455 O O . ARG A 1 193 ? 28.326 12.869 -2.417 1.00 70.81 193 ARG A O 1
ATOM 1462 N N . SER A 1 194 ? 30.418 12.054 -2.329 1.00 71.00 194 SER A N 1
ATOM 1463 C CA . SER A 1 194 ? 30.821 12.790 -1.135 1.00 71.00 194 SER A CA 1
ATOM 1464 C C . SER A 1 194 ? 31.224 14.224 -1.492 1.00 71.00 194 SER A C 1
ATOM 1466 O O . SER A 1 194 ? 31.494 14.545 -2.650 1.00 71.00 194 SER A O 1
ATOM 1468 N N . TRP A 1 195 ? 31.320 15.079 -0.472 1.00 72.19 195 TRP A N 1
ATOM 1469 C CA . TRP A 1 195 ? 31.944 16.397 -0.586 1.00 72.19 195 TRP A CA 1
ATOM 1470 C C . TRP A 1 195 ? 33.399 16.303 -1.085 1.00 72.19 195 TRP A C 1
ATOM 1472 O O . TRP A 1 195 ? 33.834 17.187 -1.821 1.00 72.19 195 TRP A O 1
ATOM 1482 N N . CYS A 1 196 ? 34.131 15.216 -0.787 1.00 76.19 196 CYS A N 1
ATOM 1483 C CA . CYS A 1 196 ? 35.387 14.946 -1.496 1.00 76.19 196 CYS A CA 1
ATOM 1484 C C . CYS A 1 196 ? 35.099 14.374 -2.895 1.00 76.19 196 CYS A C 1
ATOM 1486 O O . CYS A 1 196 ? 34.526 13.283 -2.982 1.00 76.19 196 CYS A O 1
ATOM 1488 N N . PRO A 1 197 ? 35.596 14.993 -3.985 1.00 68.38 197 PRO A N 1
ATOM 1489 C CA . PRO A 1 197 ? 35.502 14.441 -5.343 1.00 68.38 197 PRO A CA 1
ATOM 1490 C C . PRO A 1 197 ? 36.150 13.056 -5.482 1.00 68.38 197 PRO A C 1
ATOM 1492 O O . PRO A 1 197 ? 35.814 12.294 -6.383 1.00 68.38 197 PRO A O 1
ATOM 1495 N N . CYS A 1 198 ? 37.070 12.733 -4.571 1.00 79.31 198 CYS A N 1
ATOM 1496 C CA . CYS A 1 198 ? 37.765 11.460 -4.477 1.00 79.31 198 CYS A CA 1
ATOM 1497 C C . CYS A 1 198 ? 36.895 10.304 -3.948 1.00 79.31 198 CYS A C 1
ATOM 1499 O O . CYS A 1 198 ? 37.261 9.143 -4.107 1.00 79.31 198 CYS A O 1
ATOM 1501 N N . TRP A 1 199 ? 35.752 10.603 -3.323 1.00 75.88 199 TRP A N 1
ATOM 1502 C CA . TRP A 1 199 ? 34.902 9.630 -2.631 1.00 75.88 199 TRP A CA 1
ATOM 1503 C C . TRP A 1 199 ? 33.508 9.569 -3.259 1.00 75.88 199 TRP A C 1
ATOM 1505 O O . TRP A 1 199 ? 32.488 9.762 -2.595 1.00 75.88 199 TRP A O 1
ATOM 1515 N N . SER A 1 200 ? 33.460 9.333 -4.572 1.00 75.69 200 SER A N 1
ATOM 1516 C CA . SER A 1 200 ? 32.223 8.936 -5.242 1.00 75.69 200 SER A CA 1
ATOM 1517 C C . SER A 1 200 ? 32.080 7.420 -5.229 1.00 75.69 200 SER A C 1
ATOM 1519 O O . SER A 1 200 ? 32.950 6.718 -5.745 1.00 75.69 200 SER A O 1
ATOM 1521 N N . PHE A 1 201 ? 30.961 6.922 -4.720 1.00 79.62 201 PHE A N 1
ATOM 1522 C CA . PHE A 1 201 ? 30.617 5.508 -4.780 1.00 79.62 201 PHE A CA 1
ATOM 1523 C C . PHE A 1 201 ? 29.614 5.287 -5.906 1.00 79.62 201 PHE A C 1
ATOM 1525 O O . PHE A 1 201 ? 28.593 5.975 -5.988 1.00 79.62 201 PHE A O 1
ATOM 1532 N N . LYS A 1 202 ? 29.919 4.335 -6.791 1.00 78.25 202 LYS A N 1
ATOM 1533 C CA . LYS A 1 202 ? 28.957 3.827 -7.767 1.00 78.25 202 LYS A CA 1
ATOM 1534 C C . LYS A 1 202 ? 28.300 2.588 -7.187 1.00 78.25 202 LYS A C 1
ATOM 1536 O O . LYS A 1 202 ? 28.989 1.649 -6.802 1.00 78.25 202 LYS A O 1
ATOM 1541 N N . LEU A 1 203 ? 26.979 2.599 -7.147 1.00 78.00 203 LEU A N 1
ATOM 1542 C CA . LEU A 1 203 ? 26.172 1.439 -6.811 1.00 78.00 203 LEU A CA 1
ATOM 1543 C C . LEU A 1 203 ? 25.627 0.871 -8.114 1.00 78.00 203 LEU A C 1
ATOM 1545 O O . LEU A 1 203 ? 25.177 1.612 -8.986 1.00 78.00 203 LEU A O 1
ATOM 1549 N N . THR A 1 204 ? 25.685 -0.439 -8.291 1.00 78.88 204 THR A N 1
ATOM 1550 C CA . THR A 1 204 ? 25.048 -1.101 -9.428 1.00 78.88 204 THR A CA 1
ATOM 1551 C C . THR A 1 204 ? 24.443 -2.392 -8.928 1.00 78.88 204 THR A C 1
ATOM 1553 O O . THR A 1 204 ? 25.136 -3.207 -8.328 1.00 78.88 204 THR A O 1
ATOM 1556 N N . ALA A 1 205 ? 23.150 -2.551 -9.166 1.00 78.62 205 ALA A N 1
ATOM 1557 C CA . ALA A 1 205 ? 22.417 -3.764 -8.868 1.00 78.62 205 ALA A CA 1
ATOM 1558 C C . ALA A 1 205 ? 21.568 -4.133 -10.081 1.00 78.62 205 ALA A C 1
ATOM 1560 O O . ALA A 1 205 ? 21.003 -3.264 -10.752 1.00 78.62 205 ALA A O 1
ATOM 1561 N N . SER A 1 206 ? 21.483 -5.428 -10.357 1.00 78.62 206 SER A N 1
ATOM 1562 C CA . SER A 1 206 ? 20.600 -5.971 -11.379 1.00 78.62 206 SER A CA 1
ATOM 1563 C C . SER A 1 206 ? 19.913 -7.215 -10.848 1.00 78.62 206 SER A C 1
ATOM 1565 O O . SER A 1 206 ? 20.581 -8.086 -10.289 1.00 78.62 206 SER A O 1
ATOM 1567 N N . ALA A 1 207 ? 18.610 -7.316 -11.069 1.00 78.06 207 ALA A N 1
ATOM 1568 C CA . ALA A 1 207 ? 17.817 -8.483 -10.715 1.00 78.06 207 ALA A CA 1
ATOM 1569 C C . ALA A 1 207 ? 16.979 -8.915 -11.919 1.00 78.06 207 ALA A C 1
ATOM 1571 O O . ALA A 1 207 ? 16.491 -8.077 -12.685 1.00 78.06 207 ALA A O 1
ATOM 1572 N N . ARG A 1 208 ? 16.807 -10.226 -12.100 1.00 76.94 208 ARG A N 1
ATOM 1573 C CA . ARG A 1 208 ? 15.819 -10.732 -13.057 1.00 76.94 208 ARG A CA 1
ATOM 1574 C C . ARG A 1 208 ? 14.434 -10.468 -12.493 1.00 76.94 208 ARG A C 1
ATOM 1576 O O . ARG A 1 208 ? 14.208 -10.630 -11.297 1.00 76.94 208 ARG A O 1
ATOM 1583 N N . VAL A 1 209 ? 13.494 -10.073 -13.342 1.00 68.62 209 VAL A N 1
ATOM 1584 C CA . VAL A 1 209 ? 12.115 -9.934 -12.875 1.00 68.62 209 VAL A CA 1
ATOM 1585 C C . VAL A 1 209 ? 11.599 -11.298 -12.410 1.00 68.62 209 VAL A C 1
ATOM 1587 O O . VAL A 1 209 ? 11.743 -12.294 -13.114 1.00 68.62 209 VAL A O 1
ATOM 1590 N N . GLY A 1 210 ? 11.006 -11.333 -11.214 1.00 64.81 210 GLY A N 1
ATOM 1591 C CA . GLY A 1 210 ? 10.511 -12.559 -10.580 1.00 64.81 210 GLY A CA 1
ATOM 1592 C C . GLY A 1 210 ? 11.525 -13.238 -9.657 1.00 64.81 210 GLY A C 1
ATOM 1593 O O . GLY A 1 210 ? 11.133 -14.114 -8.893 1.00 64.81 210 GLY A O 1
ATOM 1594 N N . ASP A 1 211 ? 12.786 -12.799 -9.665 1.00 72.25 211 ASP A N 1
ATOM 1595 C CA . ASP A 1 211 ? 13.811 -13.209 -8.705 1.00 72.25 211 ASP A CA 1
ATOM 1596 C C . ASP A 1 211 ? 14.476 -11.965 -8.107 1.00 72.25 211 ASP A C 1
ATOM 1598 O O . ASP A 1 211 ? 15.462 -11.429 -8.620 1.00 72.25 211 ASP A O 1
ATOM 1602 N N . PHE A 1 212 ? 13.884 -11.488 -7.014 1.00 64.00 212 PHE A N 1
ATOM 1603 C CA . PHE A 1 212 ? 14.380 -10.349 -6.247 1.00 64.00 212 PHE A CA 1
ATOM 1604 C C . PHE A 1 212 ? 15.249 -10.777 -5.062 1.00 64.00 212 PHE A C 1
ATOM 1606 O O . PHE A 1 212 ? 15.600 -9.926 -4.250 1.00 64.00 212 PHE A O 1
ATOM 1613 N N . SER A 1 213 ? 15.635 -12.053 -4.963 1.00 67.62 213 SER A N 1
ATOM 1614 C CA . SER A 1 213 ? 16.348 -12.599 -3.799 1.00 67.62 213 SER A CA 1
ATOM 1615 C C . SER A 1 213 ? 17.627 -11.822 -3.449 1.00 67.62 213 SER A C 1
ATOM 1617 O O . SER A 1 213 ? 17.926 -11.597 -2.276 1.00 67.62 213 SER A O 1
ATOM 1619 N N . THR A 1 214 ? 18.347 -11.330 -4.459 1.00 63.94 214 THR A N 1
ATOM 1620 C CA . THR A 1 214 ? 19.548 -10.495 -4.294 1.00 63.94 214 THR A CA 1
ATOM 1621 C C . THR A 1 214 ? 19.245 -9.099 -3.748 1.00 63.94 214 THR A C 1
ATOM 1623 O O . THR A 1 214 ? 20.034 -8.558 -2.976 1.00 63.94 214 THR A O 1
ATOM 1626 N N . ASN A 1 215 ? 18.099 -8.518 -4.110 1.00 60.06 215 ASN A N 1
ATOM 1627 C CA . ASN A 1 215 ? 17.644 -7.235 -3.575 1.00 60.06 215 ASN A CA 1
ATOM 1628 C C . ASN A 1 215 ? 17.054 -7.401 -2.164 1.00 60.06 215 ASN A C 1
ATOM 1630 O O . ASN A 1 215 ? 17.230 -6.525 -1.321 1.00 60.06 215 ASN A O 1
ATOM 1634 N N . GLU A 1 216 ? 16.376 -8.520 -1.902 1.00 58.81 216 GLU A N 1
ATOM 1635 C CA . GLU A 1 216 ? 15.757 -8.843 -0.613 1.00 58.81 216 GLU A CA 1
ATOM 1636 C C . GLU A 1 216 ? 16.796 -9.089 0.487 1.00 58.81 216 GLU A C 1
ATOM 1638 O O . GLU A 1 216 ? 16.634 -8.566 1.588 1.00 58.81 216 GLU A O 1
ATOM 1643 N N . GLN A 1 217 ? 17.888 -9.809 0.191 1.00 55.59 217 GLN A N 1
ATOM 1644 C CA . GLN A 1 217 ? 18.980 -10.021 1.152 1.00 55.59 217 GLN A CA 1
ATOM 1645 C C . GLN A 1 217 ? 19.570 -8.696 1.643 1.00 55.59 217 GLN A C 1
ATOM 1647 O O . GLN A 1 217 ? 19.699 -8.492 2.843 1.00 55.59 217 GLN A O 1
ATOM 1652 N N . GLY A 1 218 ? 19.855 -7.766 0.727 1.00 49.50 218 GLY A N 1
ATOM 1653 C CA . GLY A 1 218 ? 20.381 -6.454 1.101 1.00 49.50 218 GLY A CA 1
ATOM 1654 C C . GLY A 1 218 ? 19.368 -5.575 1.837 1.00 49.50 218 GLY A C 1
ATOM 1655 O O . GLY A 1 218 ? 19.766 -4.760 2.660 1.00 49.50 218 GLY A O 1
ATOM 1656 N N . ALA A 1 219 ? 18.068 -5.734 1.561 1.00 45.69 219 ALA A N 1
ATOM 1657 C CA . ALA A 1 219 ?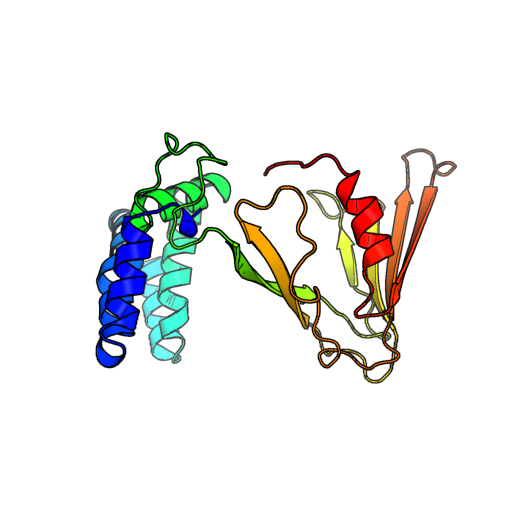 17.009 -4.972 2.219 1.00 45.69 219 ALA A CA 1
ATOM 1658 C C . ALA A 1 219 ? 16.762 -5.421 3.668 1.00 45.69 219 ALA A C 1
ATOM 1660 O O . ALA A 1 219 ? 16.457 -4.580 4.509 1.00 45.69 219 ALA A O 1
ATOM 1661 N N . ALA A 1 220 ? 16.918 -6.715 3.968 1.00 42.28 220 ALA A N 1
ATOM 1662 C CA . ALA A 1 220 ? 16.790 -7.249 5.326 1.00 42.28 220 ALA A CA 1
ATOM 1663 C C . ALA A 1 220 ? 17.856 -6.693 6.291 1.00 42.28 220 ALA A C 1
ATOM 1665 O O . ALA A 1 220 ? 17.605 -6.593 7.491 1.00 42.28 220 ALA A O 1
ATOM 1666 N N . ASP A 1 221 ? 19.012 -6.298 5.755 1.00 40.53 221 ASP A N 1
ATOM 1667 C CA . ASP A 1 221 ? 20.121 -5.709 6.510 1.00 40.53 221 ASP A CA 1
ATOM 1668 C C . ASP A 1 221 ? 19.999 -4.181 6.671 1.00 40.53 221 ASP A C 1
ATOM 1670 O O . ASP A 1 221 ? 20.788 -3.563 7.395 1.00 40.53 221 ASP A O 1
ATOM 1674 N N . LEU A 1 222 ? 19.031 -3.540 6.002 1.00 32.78 222 LEU A N 1
ATOM 1675 C CA . LEU A 1 222 ? 18.801 -2.107 6.165 1.00 32.78 222 LEU A CA 1
ATOM 1676 C C . LEU A 1 222 ? 18.123 -1.845 7.517 1.00 32.78 222 LEU A C 1
ATOM 1678 O O . LEU A 1 222 ? 17.155 -2.526 7.861 1.00 32.78 222 LEU A O 1
ATOM 1682 N N . PRO A 1 223 ? 18.572 -0.835 8.287 1.00 29.64 223 PRO A N 1
ATOM 1683 C CA . PRO A 1 223 ? 17.851 -0.430 9.481 1.00 29.64 223 PRO A CA 1
ATOM 1684 C C . PRO A 1 223 ? 16.431 -0.033 9.074 1.00 29.64 223 PRO A C 1
ATOM 1686 O O . PRO A 1 223 ? 16.244 0.842 8.226 1.00 29.64 223 PRO A O 1
ATOM 1689 N N . VAL A 1 224 ? 15.431 -0.688 9.667 1.00 28.84 224 VAL A N 1
ATOM 1690 C CA . VAL A 1 224 ? 14.027 -0.313 9.493 1.00 28.84 224 VAL A CA 1
ATOM 1691 C C . VAL A 1 224 ? 13.856 1.080 10.091 1.00 28.84 224 VAL A C 1
ATOM 1693 O O . VAL A 1 224 ? 13.731 1.242 11.304 1.00 28.84 224 VAL A O 1
ATOM 1696 N N . VAL A 1 225 ? 13.891 2.104 9.243 1.00 25.00 225 VAL A N 1
ATOM 1697 C CA . VAL A 1 225 ? 13.479 3.451 9.625 1.00 25.00 225 VAL A CA 1
ATOM 1698 C C . VAL A 1 225 ? 11.961 3.465 9.520 1.00 25.00 225 VAL A C 1
ATOM 1700 O O . VAL A 1 225 ? 11.404 3.581 8.432 1.00 25.00 225 VAL A O 1
ATOM 1703 N N . SER A 1 226 ? 11.292 3.255 10.653 1.00 22.81 226 SER A N 1
ATOM 1704 C CA . SER A 1 226 ? 9.860 3.522 10.772 1.00 22.81 226 SER A CA 1
ATOM 1705 C C . SER A 1 226 ? 9.649 5.022 10.576 1.00 22.81 226 SER A C 1
ATOM 1707 O O . SER A 1 226 ? 10.122 5.812 11.394 1.00 22.81 226 SER A O 1
ATOM 1709 N N . CYS A 1 227 ? 8.989 5.401 9.485 1.00 24.22 227 CYS A N 1
ATOM 1710 C CA . CYS A 1 227 ? 8.445 6.746 9.296 1.00 24.22 227 CYS A CA 1
ATOM 1711 C C . CYS A 1 227 ? 7.262 6.997 10.242 1.00 24.22 227 CYS A C 1
ATOM 1713 O O . CYS A 1 227 ? 6.581 6.005 10.590 1.00 24.22 227 CYS A O 1
#

Secondary structure (DSSP, 8-state):
-GGG-HHHHHHHHHHHH-GGGHHHHHIIIIIHHHHHHHHTT---HHHHHHHHHHHHTT-HHHHHHHHHHHHHHHHT--HHHHHHHHHHHHH---TTS-TTPPPPTTTTTPEEEEEEEEE---TT--EEEESSSS--TTEEEEEEEESSS--SSEEEEEEEEETT-SSPPPSS-SS-TTTS-TT-EEEEEEEEE-SSTT-EEEEEEEEETTB-HHHHHHHHTS-----

pLDDT: mean 72.79, std 11.78, range [22.81, 94.81]

Radius of gyration: 21.75 Å; Cα contacts (8 Å, |Δi|>4): 320; chains: 1; bounding box: 63×46×48 Å

Mean predicted aligned error: 12.22 Å